Protein AF-A0A8B6GBR7-F1 (afdb_monomer)

Sequence (232 aa):
MHWRKLGTVEDDIFWVVSVPAIWNDSAKQFMRESAEKVGIKGDKFIMVYEPEAASIYARLLPVDKLVGNNGAVILKAFDPGRKFIVLDAGGGTVDISAQQVLENGELKIIHKECGGPWGGECINQQFVNMLKEIFGNEVMKQFKCNNGEDFLQLLRDFEVKKKNYKVEGKESVTIRMPLSLTELFIDIEGSDVATKIASSILNETVRLKRDKLYIARSIVDNFFLRNHTKYH

Mean predicted aligned error: 7.91 Å

InterPro domains:
  IPR013126 Heat shock protein 70 family [PF00012] (16-163)
  IPR043129 ATPase, nucleotide binding domain [SSF53067] (15-58)
  IPR043129 ATPase, nucleotide binding domain [SSF53067] (80-212)

pLDDT: mean 87.54, std 12.98, range [30.77, 98.25]

Secondary structure (DSSP, 8-state):
-GGGGGT--GGG--EEEEE-TT--HHHHHHHHHHHHHTT--GGGEEEEEHHHHHHHHHHTS-GGG-B-TTS-BGGGGGSTT-EEEEEEE-SS-EEEEEEEE-TTS-EEE-S--EEES-STHHHHHHHHHHHHHHH-HHHHHHHHHHSHHHHHHHHHHHHHHHHT--SS--SEEEEEPPHHHHHHHHHHHSS-HHHHHHTSTTTTTEEEETTEEEEEHHHHHHHHH-------

Structure (mmCIF, N/CA/C/O backbone):
data_AF-A0A8B6GBR7-F1
#
_entry.id   AF-A0A8B6GBR7-F1
#
loop_
_atom_site.group_PDB
_atom_site.id
_atom_site.type_symbol
_atom_site.label_atom_id
_atom_site.label_alt_id
_atom_site.label_comp_id
_atom_site.label_asym_id
_atom_site.label_entity_id
_atom_site.label_seq_id
_atom_site.pdbx_PDB_ins_code
_atom_site.Cartn_x
_atom_site.Cartn_y
_atom_site.Cartn_z
_atom_site.occupancy
_atom_site.B_iso_or_equiv
_atom_site.au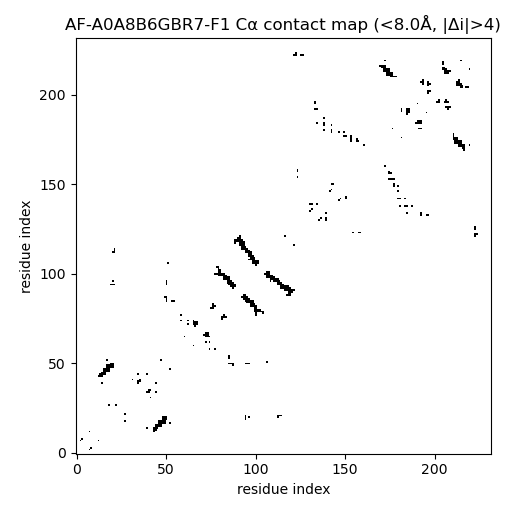th_seq_id
_atom_site.auth_comp_id
_atom_site.auth_asym_id
_atom_site.auth_atom_id
_atom_site.pdbx_PDB_model_num
ATOM 1 N N . MET A 1 1 ? -9.067 -14.469 -20.996 1.00 51.31 1 MET A N 1
ATOM 2 C CA . MET A 1 1 ? -8.155 -13.360 -21.355 1.00 51.31 1 MET A CA 1
ATOM 3 C C . MET A 1 1 ? -8.593 -12.758 -22.691 1.00 51.31 1 MET A C 1
ATOM 5 O O . MET A 1 1 ? -9.041 -13.508 -23.550 1.00 51.31 1 MET A O 1
ATOM 9 N N . HIS A 1 2 ? -8.543 -11.430 -22.848 1.00 51.38 2 HIS A N 1
ATOM 10 C CA . HIS A 1 2 ? -9.167 -10.688 -23.964 1.00 51.38 2 HIS A CA 1
ATOM 11 C C . HIS A 1 2 ? -8.541 -10.946 -25.356 1.00 51.38 2 HIS A C 1
ATOM 13 O O . HIS A 1 2 ? -9.209 -10.737 -26.363 1.00 51.38 2 HIS A O 1
ATOM 19 N N . TRP A 1 3 ? -7.306 -11.456 -25.421 1.00 59.09 3 TRP A N 1
ATOM 20 C CA . TRP A 1 3 ? -6.553 -11.680 -26.665 1.00 59.09 3 TRP A CA 1
ATOM 21 C C . TRP A 1 3 ? -7.086 -12.821 -27.549 1.00 59.09 3 TRP A C 1
ATOM 23 O O . TRP A 1 3 ? -6.915 -12.780 -28.762 1.00 59.09 3 TRP A O 1
ATOM 33 N N . ARG A 1 4 ? -7.842 -13.783 -26.997 1.00 56.41 4 ARG A N 1
ATOM 34 C CA . ARG A 1 4 ? -8.450 -14.884 -27.782 1.00 56.41 4 ARG A CA 1
ATOM 35 C C . ARG A 1 4 ? -9.454 -14.409 -28.843 1.00 56.41 4 ARG A C 1
ATOM 37 O O . ARG A 1 4 ? -9.796 -15.164 -29.743 1.00 56.41 4 ARG A O 1
ATOM 44 N N . LYS A 1 5 ? -9.937 -13.165 -28.743 1.00 60.38 5 LYS A N 1
ATOM 45 C CA . LYS A 1 5 ? -10.872 -12.559 -29.705 1.00 60.38 5 LYS A CA 1
ATOM 46 C C . LYS A 1 5 ? -10.188 -11.982 -30.954 1.00 60.38 5 LYS A C 1
ATOM 48 O O . LYS A 1 5 ? -10.892 -11.578 -31.869 1.00 60.38 5 LYS A O 1
ATOM 53 N N . LEU A 1 6 ? -8.853 -11.940 -30.991 1.00 72.88 6 LEU A N 1
ATOM 54 C CA . LEU A 1 6 ? -8.062 -11.372 -32.092 1.00 72.88 6 LEU A CA 1
ATOM 55 C C . LEU A 1 6 ? -7.419 -12.440 -32.998 1.00 72.88 6 LEU A C 1
ATOM 57 O O . LEU A 1 6 ? -6.639 -12.095 -33.877 1.00 72.88 6 LEU A O 1
ATOM 61 N N . GLY A 1 7 ? -7.709 -13.731 -32.787 1.00 76.75 7 GLY A N 1
ATOM 62 C CA . GLY A 1 7 ? -7.055 -14.830 -33.514 1.00 76.75 7 GLY A CA 1
ATOM 63 C C . GLY A 1 7 ? -5.618 -15.126 -33.059 1.00 76.75 7 GLY A C 1
ATOM 64 O O . GLY A 1 7 ? -4.996 -16.035 -33.593 1.00 76.75 7 GLY A O 1
ATOM 65 N N . THR A 1 8 ? -5.116 -14.394 -32.061 1.00 77.19 8 THR A N 1
ATOM 66 C CA . THR A 1 8 ? -3.812 -14.597 -31.419 1.00 77.19 8 THR A CA 1
ATOM 67 C C . THR A 1 8 ? -3.775 -15.937 -30.685 1.00 77.19 8 THR A C 1
ATOM 69 O O . THR A 1 8 ? -4.638 -16.200 -29.835 1.00 77.19 8 THR A O 1
ATOM 72 N N . VAL A 1 9 ? -2.776 -16.768 -30.982 1.00 80.31 9 VAL A N 1
ATOM 73 C CA . VAL A 1 9 ? -2.498 -17.999 -30.232 1.00 80.31 9 VAL A CA 1
ATOM 74 C C . VAL A 1 9 ? -1.479 -17.731 -29.127 1.00 80.31 9 VAL A C 1
ATOM 76 O O . VAL A 1 9 ? -0.796 -16.714 -29.115 1.00 80.31 9 VAL A O 1
ATOM 79 N N . GLU A 1 10 ? -1.389 -18.631 -28.152 1.00 76.12 10 GLU A N 1
ATOM 80 C CA . GLU A 1 10 ? -0.506 -18.458 -26.991 1.00 76.12 10 GLU A CA 1
ATOM 81 C C . GLU A 1 10 ? 0.973 -18.301 -27.383 1.00 76.12 10 GLU A C 1
ATOM 83 O O . GLU A 1 10 ? 1.690 -17.512 -26.774 1.00 76.12 10 GLU A O 1
ATOM 88 N N . ASP A 1 11 ? 1.393 -18.954 -28.470 1.00 83.12 11 ASP A N 1
ATOM 89 C CA . ASP A 1 11 ? 2.748 -18.848 -29.023 1.00 83.12 11 ASP A CA 1
ATOM 90 C C . ASP A 1 11 ? 3.067 -17.477 -29.648 1.00 83.12 11 ASP A C 1
ATOM 92 O O . ASP A 1 11 ? 4.243 -17.149 -29.844 1.00 83.12 11 ASP A O 1
ATOM 96 N N . ASP A 1 12 ? 2.057 -16.644 -29.907 1.00 85.62 12 ASP A N 1
ATOM 97 C CA . ASP A 1 12 ? 2.241 -15.272 -30.391 1.00 85.62 12 ASP A CA 1
ATOM 98 C C . ASP A 1 12 ? 2.524 -14.286 -29.245 1.00 85.62 12 ASP A C 1
ATOM 100 O O . ASP A 1 12 ? 2.881 -13.131 -29.486 1.00 85.62 12 ASP A O 1
ATOM 104 N N . ILE A 1 13 ? 2.357 -14.713 -27.989 1.00 89.31 13 ILE A N 1
ATOM 105 C CA . ILE A 1 13 ? 2.476 -13.842 -26.820 1.00 89.31 13 ILE A CA 1
ATOM 106 C C . ILE A 1 13 ? 3.915 -13.860 -26.308 1.00 89.31 13 ILE A C 1
ATOM 108 O O . ILE A 1 13 ? 4.497 -14.914 -26.060 1.00 89.31 13 ILE A O 1
ATOM 112 N N . PHE A 1 14 ? 4.474 -12.670 -26.103 1.00 92.31 14 PHE A N 1
ATOM 113 C CA . PHE A 1 14 ? 5.746 -12.475 -25.420 1.00 92.31 14 PHE A CA 1
ATOM 114 C C . PHE A 1 14 ? 5.512 -11.688 -24.129 1.00 92.31 14 PHE A C 1
ATOM 116 O O . PHE A 1 14 ? 4.931 -10.601 -24.148 1.00 92.31 14 PHE A O 1
ATOM 123 N N . TRP A 1 15 ? 5.944 -12.249 -23.006 1.00 93.19 15 TRP A N 1
ATOM 124 C CA . TRP A 1 15 ? 5.722 -11.702 -21.676 1.00 93.19 15 TRP A CA 1
ATOM 125 C C . TRP A 1 15 ? 6.919 -10.868 -21.237 1.00 93.19 15 TRP A C 1
ATOM 127 O O . TRP A 1 15 ? 8.037 -11.364 -21.112 1.00 93.19 15 TRP A O 1
ATOM 137 N N . VAL A 1 16 ? 6.657 -9.595 -20.959 1.00 94.19 16 VAL A N 1
ATOM 138 C CA . VAL A 1 16 ? 7.606 -8.686 -20.315 1.00 94.19 16 VAL A CA 1
ATOM 139 C C . VAL A 1 16 ? 7.055 -8.381 -18.930 1.00 94.19 16 VAL A C 1
ATOM 141 O O . VAL A 1 16 ? 6.013 -7.739 -18.810 1.00 94.19 16 VAL A O 1
ATOM 144 N N . VAL A 1 17 ? 7.718 -8.882 -17.890 1.00 93.62 17 VAL A N 1
ATOM 145 C CA . VAL A 1 17 ? 7.270 -8.717 -16.501 1.00 93.62 17 VAL A CA 1
ATOM 146 C C . VAL A 1 17 ? 8.201 -7.756 -15.777 1.00 93.62 17 VAL A C 1
ATOM 148 O O . VAL A 1 17 ? 9.410 -7.975 -15.722 1.00 93.62 17 VAL A O 1
ATOM 151 N N . SER A 1 18 ? 7.639 -6.679 -15.229 1.00 92.81 18 SER A N 1
ATOM 152 C CA . SER A 1 18 ? 8.391 -5.739 -14.405 1.00 92.81 18 SER A CA 1
ATOM 153 C C . SER A 1 18 ? 8.693 -6.344 -13.035 1.00 92.81 18 SER A C 1
ATOM 155 O O . SER A 1 18 ? 7.821 -6.968 -12.429 1.00 92.81 18 SER A O 1
ATOM 157 N N . VAL A 1 19 ? 9.919 -6.158 -12.550 1.00 90.94 19 VAL A N 1
ATOM 158 C CA . VAL A 1 19 ? 10.341 -6.568 -11.204 1.00 90.94 19 VAL A CA 1
ATOM 159 C C . VAL A 1 19 ? 11.095 -5.436 -10.498 1.00 90.94 19 VAL A C 1
ATOM 161 O O . VAL A 1 19 ? 11.790 -4.667 -11.175 1.00 90.94 19 VAL A O 1
ATOM 164 N N . PRO A 1 20 ? 11.035 -5.349 -9.157 1.00 87.50 20 PRO A N 1
ATOM 165 C CA . PRO A 1 20 ? 11.811 -4.371 -8.403 1.00 87.50 20 PRO A CA 1
ATOM 166 C C . PRO A 1 20 ? 13.309 -4.530 -8.652 1.00 87.50 20 PRO A C 1
ATOM 168 O O . PRO A 1 20 ? 13.848 -5.642 -8.646 1.00 87.50 20 PRO A O 1
ATOM 171 N N . ALA A 1 21 ? 14.011 -3.414 -8.839 1.00 85.06 21 ALA A N 1
ATOM 172 C CA . ALA A 1 21 ? 15.450 -3.451 -9.102 1.00 85.06 21 ALA A CA 1
ATOM 173 C C . ALA A 1 21 ? 16.256 -3.935 -7.884 1.00 85.06 21 ALA A C 1
ATOM 175 O O . ALA A 1 21 ? 17.322 -4.528 -8.044 1.00 85.06 21 ALA A O 1
ATOM 176 N N . ILE A 1 22 ? 15.717 -3.769 -6.669 1.00 84.00 22 ILE A N 1
ATOM 177 C CA . ILE A 1 22 ? 16.347 -4.226 -5.421 1.00 84.00 22 ILE A CA 1
ATOM 178 C C . ILE A 1 22 ? 16.300 -5.749 -5.216 1.00 84.00 22 ILE A C 1
ATOM 180 O O . ILE A 1 22 ? 16.885 -6.257 -4.256 1.00 84.00 22 ILE A O 1
ATOM 184 N N . TRP A 1 23 ? 15.592 -6.501 -6.066 1.00 87.25 23 TRP A N 1
ATOM 185 C CA . TRP A 1 23 ? 15.508 -7.955 -5.930 1.00 87.25 23 TRP A CA 1
ATOM 186 C C . TRP A 1 23 ? 16.863 -8.634 -6.134 1.00 87.25 23 TRP A C 1
ATOM 188 O O . TRP A 1 23 ? 17.625 -8.317 -7.050 1.00 87.25 23 TRP A O 1
ATOM 198 N N . ASN A 1 24 ? 17.138 -9.634 -5.296 1.00 89.25 24 ASN A N 1
ATOM 199 C CA . ASN A 1 24 ? 18.290 -10.514 -5.459 1.00 89.25 24 ASN A CA 1
ATOM 200 C C . ASN A 1 24 ? 18.024 -11.594 -6.525 1.00 89.25 24 ASN A C 1
ATOM 202 O O . ASN A 1 24 ? 16.899 -11.773 -6.998 1.00 89.25 24 ASN A O 1
ATOM 206 N N . ASP A 1 25 ? 19.064 -12.341 -6.891 1.00 91.94 25 ASP A N 1
ATOM 207 C CA . ASP A 1 25 ? 18.960 -13.370 -7.932 1.00 91.94 25 ASP A CA 1
ATOM 208 C C . ASP A 1 25 ? 18.005 -14.507 -7.556 1.00 91.94 25 ASP A C 1
ATOM 210 O O . ASP A 1 25 ? 17.341 -15.054 -8.431 1.00 91.94 25 ASP A O 1
ATOM 214 N N . SER A 1 26 ? 17.863 -14.808 -6.261 1.00 94.50 26 SER A N 1
ATOM 215 C CA . SER A 1 26 ? 16.911 -15.809 -5.765 1.00 94.50 26 SER A CA 1
ATOM 216 C C . SER A 1 26 ? 15.457 -15.394 -6.019 1.00 94.50 26 SER A C 1
ATOM 218 O O . SER A 1 26 ? 14.679 -16.173 -6.564 1.00 94.50 26 SER A O 1
ATOM 220 N N . ALA A 1 27 ? 15.091 -14.142 -5.726 1.00 91.94 27 ALA A N 1
ATOM 221 C CA . ALA A 1 27 ? 13.755 -13.614 -6.007 1.00 91.94 27 ALA A CA 1
ATOM 222 C C . ALA A 1 27 ? 13.462 -13.566 -7.518 1.00 91.94 27 ALA A C 1
ATOM 224 O O . ALA A 1 27 ? 12.372 -13.937 -7.957 1.00 91.94 27 ALA A O 1
ATOM 225 N N . LYS A 1 28 ? 14.454 -13.182 -8.334 1.00 92.50 28 LYS A N 1
ATOM 226 C CA . LYS A 1 28 ? 14.346 -13.205 -9.805 1.00 92.50 28 LYS A CA 1
ATOM 227 C C . LYS A 1 28 ? 14.169 -14.629 -10.333 1.00 92.50 28 LYS A C 1
ATOM 229 O O . LYS A 1 28 ? 13.359 -14.859 -11.228 1.00 92.50 28 LYS A O 1
ATOM 234 N N . GLN A 1 29 ? 14.900 -15.590 -9.775 1.00 93.69 29 GLN A N 1
ATOM 235 C CA . GLN A 1 29 ? 14.784 -16.997 -10.144 1.00 93.69 29 GLN A CA 1
ATOM 236 C C . GLN A 1 29 ? 13.418 -17.571 -9.758 1.00 93.69 29 GLN A C 1
ATOM 238 O O . GLN A 1 29 ? 12.775 -18.221 -10.578 1.00 93.69 29 GLN A O 1
ATOM 243 N N . PHE A 1 30 ? 12.923 -17.239 -8.567 1.00 95.31 30 PHE A N 1
ATOM 244 C CA . PHE A 1 30 ? 11.580 -17.610 -8.132 1.00 95.31 30 PHE A CA 1
ATOM 245 C C . PHE A 1 30 ? 10.495 -17.099 -9.093 1.00 95.31 30 PHE A C 1
ATOM 247 O O . PHE A 1 30 ? 9.540 -17.820 -9.391 1.00 95.31 30 PHE A O 1
ATOM 254 N N . MET A 1 31 ? 10.640 -15.877 -9.619 1.00 94.62 31 MET A N 1
ATOM 255 C CA . MET A 1 31 ? 9.715 -15.336 -10.620 1.00 94.62 31 MET A CA 1
ATOM 256 C C . MET A 1 31 ? 9.758 -16.123 -11.937 1.00 94.62 31 MET A C 1
ATOM 258 O O . MET A 1 31 ? 8.701 -16.421 -12.489 1.00 94.62 31 MET A O 1
ATOM 262 N N . ARG A 1 32 ? 10.949 -16.521 -12.412 1.00 93.06 32 ARG A N 1
ATOM 263 C CA . ARG A 1 32 ? 11.086 -17.373 -13.612 1.00 93.06 32 ARG A CA 1
ATOM 264 C C . ARG A 1 32 ? 10.375 -18.712 -13.437 1.00 93.06 32 ARG A C 1
ATOM 266 O O . ARG A 1 32 ? 9.545 -19.075 -14.261 1.00 93.06 32 ARG A O 1
ATOM 273 N N . GLU A 1 33 ? 10.629 -19.399 -12.328 1.00 94.25 33 GLU A N 1
ATOM 274 C CA . GLU A 1 33 ? 9.985 -20.685 -12.027 1.00 94.25 33 GLU A CA 1
ATOM 275 C C . GLU A 1 33 ? 8.466 -20.545 -11.869 1.00 94.25 33 GLU A C 1
ATOM 277 O O . GLU A 1 33 ? 7.701 -21.437 -12.236 1.00 94.25 33 GLU A O 1
ATOM 282 N N . SER A 1 34 ? 8.006 -19.417 -11.324 1.00 94.38 34 SER A N 1
ATOM 283 C CA . SER A 1 34 ? 6.577 -19.117 -11.215 1.00 94.38 34 SER A CA 1
ATOM 284 C C . SER A 1 34 ? 5.938 -18.907 -12.587 1.00 94.38 34 SER A C 1
ATOM 286 O O . SER A 1 34 ? 4.835 -19.402 -12.811 1.00 94.38 34 SER A O 1
ATOM 288 N N . ALA A 1 35 ? 6.630 -18.230 -13.511 1.00 92.88 35 ALA A N 1
ATOM 289 C CA . ALA A 1 35 ? 6.185 -18.050 -14.891 1.00 92.88 35 ALA A CA 1
ATOM 290 C C . ALA A 1 35 ? 6.064 -19.400 -15.623 1.00 92.88 35 ALA A C 1
ATOM 292 O O . ALA A 1 35 ? 5.031 -19.684 -16.231 1.00 92.88 35 ALA A O 1
ATOM 293 N N . GLU A 1 36 ? 7.060 -20.275 -15.482 1.00 92.38 36 GLU A N 1
ATOM 294 C CA . GLU A 1 36 ? 7.034 -21.624 -16.062 1.00 92.38 36 GLU A CA 1
ATOM 295 C C . GLU A 1 36 ? 5.869 -22.464 -15.519 1.00 92.38 36 GLU A C 1
ATOM 297 O O . GLU A 1 36 ? 5.151 -23.109 -16.285 1.00 92.38 36 GLU A O 1
ATOM 302 N N . LYS A 1 37 ? 5.614 -22.411 -14.204 1.00 94.12 37 LYS A N 1
ATOM 303 C CA . LYS A 1 37 ? 4.505 -23.141 -13.559 1.00 94.12 37 LYS A CA 1
ATOM 304 C C . LYS A 1 37 ? 3.125 -22.737 -14.071 1.00 94.12 37 LYS A C 1
ATOM 306 O O . LYS A 1 37 ? 2.205 -23.549 -14.008 1.00 94.12 37 LYS A O 1
ATOM 311 N N . VAL A 1 38 ? 2.968 -21.507 -14.559 1.00 91.38 38 VAL A N 1
ATOM 312 C CA . VAL A 1 38 ? 1.710 -21.031 -15.158 1.00 91.38 38 VAL A CA 1
ATOM 313 C C . VAL A 1 38 ? 1.684 -21.167 -16.685 1.00 91.38 38 VAL A C 1
ATOM 315 O O . VAL A 1 38 ? 0.752 -20.677 -17.316 1.00 91.38 38 VAL A O 1
ATOM 318 N N . GLY A 1 39 ? 2.667 -21.861 -17.273 1.00 89.75 39 GLY A N 1
ATOM 319 C CA . GLY A 1 39 ? 2.713 -22.199 -18.698 1.00 89.75 39 GLY A CA 1
ATOM 320 C C . GLY A 1 39 ? 3.443 -21.188 -19.584 1.00 89.75 39 GLY A C 1
ATOM 321 O O . GLY A 1 39 ? 3.434 -21.339 -20.804 1.00 89.75 39 GLY A O 1
ATOM 322 N N . ILE A 1 40 ? 4.097 -20.172 -19.011 1.00 90.12 40 ILE A N 1
ATOM 323 C CA . ILE A 1 40 ? 4.881 -19.212 -19.792 1.00 90.12 40 ILE A CA 1
ATOM 324 C C . ILE A 1 40 ? 6.220 -19.856 -20.164 1.00 90.12 40 ILE A C 1
ATOM 326 O O . ILE A 1 40 ? 7.030 -20.182 -19.298 1.00 90.12 40 ILE A O 1
ATOM 330 N N . LYS A 1 41 ? 6.463 -20.024 -21.467 1.00 86.50 41 LYS A N 1
ATOM 331 C CA . LYS A 1 41 ? 7.723 -20.570 -21.985 1.00 86.50 41 LYS A CA 1
ATOM 332 C C . LYS A 1 41 ? 8.873 -19.581 -21.757 1.00 86.50 41 LYS A C 1
ATOM 334 O O . LYS A 1 41 ? 8.711 -18.380 -21.970 1.00 86.50 41 LYS A O 1
ATOM 339 N N . GLY A 1 42 ? 10.043 -20.085 -21.362 1.00 84.38 42 GLY A N 1
ATOM 340 C CA . GLY A 1 42 ? 11.207 -19.251 -21.035 1.00 84.38 42 GLY A CA 1
ATOM 341 C C . GLY A 1 42 ? 11.734 -18.401 -22.201 1.00 84.38 42 GLY A C 1
ATOM 342 O O . GLY A 1 42 ? 12.207 -17.293 -21.982 1.00 84.38 42 GLY A O 1
ATOM 343 N N . ASP A 1 43 ? 11.594 -18.864 -23.445 1.00 88.56 43 ASP A N 1
ATOM 344 C CA . ASP A 1 43 ? 11.934 -18.114 -24.666 1.00 88.56 43 ASP A CA 1
ATOM 345 C C . ASP A 1 43 ? 10.904 -17.024 -25.025 1.00 88.56 43 ASP A C 1
ATOM 347 O O . ASP A 1 43 ? 11.149 -16.191 -25.898 1.00 88.56 43 ASP A O 1
ATOM 351 N N . LYS A 1 44 ? 9.760 -17.010 -24.334 1.00 89.94 44 LYS A N 1
ATOM 352 C CA . LYS A 1 44 ? 8.685 -16.017 -24.440 1.00 89.94 44 LYS A CA 1
ATOM 353 C C . LYS A 1 44 ? 8.574 -15.148 -23.188 1.00 89.94 44 LYS A C 1
ATOM 355 O O . LYS A 1 44 ? 7.525 -14.547 -22.960 1.00 89.94 44 LYS A O 1
ATOM 360 N N . PHE A 1 45 ? 9.622 -15.093 -22.369 1.00 92.75 45 PHE A N 1
ATOM 361 C CA . PHE A 1 45 ? 9.613 -14.398 -21.089 1.00 92.75 45 PHE A CA 1
ATOM 362 C C . PHE A 1 45 ? 10.899 -13.614 -20.861 1.00 92.75 45 PHE A C 1
ATOM 364 O O . PHE A 1 45 ? 11.996 -14.168 -20.891 1.00 92.75 45 PHE A O 1
ATOM 371 N N . ILE A 1 46 ? 10.756 -12.332 -20.535 1.00 94.56 46 ILE A N 1
ATOM 372 C CA . ILE A 1 46 ? 11.842 -11.532 -19.972 1.00 94.56 46 ILE A CA 1
ATOM 373 C C . ILE A 1 46 ? 11.353 -10.757 -18.758 1.00 94.56 46 ILE A C 1
ATOM 375 O O . ILE A 1 46 ? 10.189 -10.359 -18.660 1.00 94.56 46 ILE A O 1
ATOM 379 N N . MET A 1 47 ? 12.288 -10.500 -17.850 1.00 94.19 47 MET A N 1
ATOM 380 C CA . MET A 1 47 ? 12.094 -9.532 -16.782 1.00 94.19 47 MET A CA 1
ATOM 381 C C . MET A 1 47 ? 12.694 -8.195 -17.199 1.00 94.19 47 MET A C 1
ATOM 383 O O . MET A 1 47 ? 13.780 -8.160 -17.776 1.00 94.19 47 MET A O 1
ATOM 387 N N . VAL A 1 48 ? 11.999 -7.114 -16.867 1.00 93.31 48 VAL A N 1
ATOM 388 C CA . VAL A 1 48 ? 12.502 -5.741 -16.965 1.00 93.31 48 VAL A CA 1
ATOM 389 C C . VAL A 1 48 ? 12.505 -5.130 -15.571 1.00 93.31 48 VAL A C 1
ATOM 391 O O . VAL A 1 48 ? 11.611 -5.411 -14.772 1.00 93.31 48 VAL A O 1
ATOM 394 N N . TYR A 1 49 ? 13.492 -4.303 -15.245 1.00 90.81 49 TYR A N 1
ATOM 395 C CA . TYR A 1 49 ? 13.444 -3.584 -13.977 1.00 90.81 49 TYR A CA 1
ATOM 396 C C . TYR A 1 49 ? 12.365 -2.502 -14.024 1.00 90.81 49 TYR A C 1
ATOM 398 O O . TYR A 1 49 ? 12.281 -1.742 -14.987 1.00 90.81 49 TYR A O 1
ATOM 406 N N . GLU A 1 50 ? 11.562 -2.397 -12.967 1.00 91.62 50 GLU A N 1
ATOM 407 C CA . GLU A 1 50 ? 10.568 -1.329 -12.787 1.00 91.62 50 GLU A CA 1
ATOM 408 C C . GLU A 1 50 ? 11.120 0.074 -13.107 1.00 91.62 50 GLU A C 1
ATOM 410 O O . GLU A 1 50 ? 10.528 0.758 -13.948 1.00 91.62 50 GLU A O 1
ATOM 415 N N . PRO A 1 51 ? 12.285 0.505 -12.571 1.00 91.00 51 PRO A N 1
ATOM 416 C CA . PRO A 1 51 ? 12.811 1.830 -12.887 1.00 91.00 51 PRO A CA 1
ATOM 417 C C . PRO A 1 51 ? 13.278 1.990 -14.341 1.00 91.00 51 PRO A C 1
ATOM 419 O O . PRO A 1 51 ? 13.310 3.108 -14.859 1.00 91.00 51 PRO A O 1
ATOM 422 N N . GLU A 1 52 ? 13.649 0.910 -15.027 1.00 89.12 52 GLU A N 1
ATOM 423 C CA . GLU A 1 52 ? 13.994 0.948 -16.452 1.00 89.12 52 GLU A CA 1
ATOM 424 C C . GLU A 1 52 ? 12.728 1.091 -17.304 1.00 89.12 52 GLU A C 1
ATOM 426 O O . GLU A 1 52 ? 12.639 1.996 -18.137 1.00 89.12 52 GLU A O 1
ATOM 431 N N . ALA A 1 53 ? 11.709 0.272 -17.028 1.00 91.81 53 ALA A N 1
ATOM 432 C CA . ALA A 1 53 ? 10.410 0.349 -17.688 1.00 91.81 53 ALA A CA 1
ATOM 433 C C . ALA A 1 53 ? 9.764 1.734 -17.508 1.00 91.81 53 ALA A C 1
ATOM 435 O O . ALA A 1 53 ? 9.291 2.328 -18.481 1.00 91.81 53 ALA A O 1
ATOM 436 N N . ALA A 1 54 ? 9.811 2.288 -16.292 1.00 90.62 54 ALA A N 1
ATOM 437 C CA . ALA A 1 54 ? 9.322 3.632 -15.993 1.00 90.62 54 ALA A CA 1
ATOM 438 C C . ALA A 1 54 ? 10.062 4.713 -16.799 1.00 90.62 54 ALA A C 1
ATOM 440 O O . ALA A 1 54 ? 9.433 5.623 -17.339 1.00 90.62 54 ALA A O 1
ATOM 441 N N . SER A 1 55 ? 11.385 4.596 -16.931 1.00 89.44 55 SER A N 1
ATOM 442 C CA . SER A 1 55 ? 12.208 5.557 -17.677 1.00 89.44 55 SER A CA 1
ATOM 443 C C . SER A 1 55 ? 11.951 5.508 -19.177 1.00 89.44 55 SER A C 1
ATOM 445 O O . SER A 1 55 ? 11.830 6.552 -19.818 1.00 89.44 55 SER A O 1
ATOM 447 N N . ILE A 1 56 ? 11.817 4.305 -19.741 1.00 88.25 56 ILE A N 1
ATOM 448 C CA . ILE A 1 56 ? 11.439 4.116 -21.145 1.00 88.25 56 ILE A CA 1
ATOM 449 C C . ILE A 1 56 ? 10.052 4.711 -21.393 1.00 88.25 56 ILE A C 1
ATOM 451 O O . ILE A 1 56 ? 9.877 5.478 -22.337 1.00 88.25 56 ILE A O 1
ATOM 455 N N . TYR A 1 57 ? 9.080 4.430 -20.524 1.00 87.88 57 TYR A N 1
ATOM 456 C CA . TYR A 1 57 ? 7.742 5.002 -20.646 1.00 87.88 57 TYR A CA 1
ATOM 457 C C . TYR A 1 57 ? 7.759 6.535 -20.567 1.00 87.88 57 TYR A C 1
ATOM 459 O O . TYR A 1 57 ? 7.158 7.198 -21.410 1.00 87.88 57 TYR A O 1
ATOM 467 N N . ALA A 1 58 ? 8.491 7.110 -19.608 1.00 85.44 58 ALA A N 1
ATOM 468 C CA . ALA A 1 58 ? 8.602 8.557 -19.441 1.00 85.44 58 ALA A CA 1
ATOM 469 C C . ALA A 1 58 ? 9.207 9.254 -20.671 1.00 85.44 58 ALA A C 1
ATOM 471 O O . ALA A 1 58 ? 8.758 10.341 -21.030 1.00 85.44 58 ALA A O 1
ATOM 472 N N . ARG A 1 59 ? 10.165 8.617 -21.358 1.00 80.62 59 ARG A N 1
ATOM 473 C CA . ARG A 1 59 ? 10.730 9.109 -22.630 1.00 80.62 59 ARG A CA 1
ATOM 474 C C . ARG A 1 59 ? 9.716 9.152 -23.772 1.00 80.62 59 ARG A C 1
ATOM 476 O O . ARG A 1 59 ? 9.863 9.968 -24.675 1.00 80.62 59 ARG A O 1
ATOM 483 N N . LEU A 1 60 ? 8.712 8.276 -23.747 1.00 81.50 60 LEU A N 1
ATOM 484 C CA . LEU A 1 60 ? 7.674 8.182 -24.778 1.00 81.50 60 LEU A CA 1
ATOM 485 C C . LEU A 1 60 ? 6.478 9.111 -24.515 1.00 81.50 60 LEU A C 1
ATOM 487 O O . LEU A 1 60 ? 5.571 9.193 -25.346 1.00 81.50 60 LEU A O 1
ATOM 491 N N . LEU A 1 61 ? 6.435 9.800 -23.369 1.00 77.50 61 LEU A N 1
ATOM 492 C CA . LEU A 1 61 ? 5.336 10.706 -23.050 1.00 77.50 61 LEU A CA 1
ATOM 493 C C . LEU A 1 61 ? 5.364 11.961 -23.946 1.00 77.50 61 LEU A C 1
ATOM 495 O O . LEU A 1 61 ? 6.431 12.527 -24.185 1.00 77.50 61 LEU A O 1
ATOM 499 N N . PRO A 1 62 ? 4.192 12.450 -24.403 1.00 68.31 62 PRO A N 1
ATOM 500 C CA . PRO A 1 62 ? 4.095 13.720 -25.115 1.00 68.31 62 PRO A CA 1
ATOM 501 C C . PRO A 1 62 ? 4.693 14.885 -24.319 1.00 68.31 62 PRO A C 1
ATOM 503 O O . PRO A 1 62 ? 4.546 14.945 -23.097 1.00 68.31 62 PRO A O 1
ATOM 506 N N . VAL A 1 63 ? 5.287 15.847 -25.033 1.00 62.50 63 VAL A N 1
ATOM 507 C CA . VAL A 1 63 ? 5.978 17.028 -24.478 1.00 62.50 63 VAL A CA 1
ATOM 508 C C . VAL A 1 63 ? 5.133 17.778 -23.444 1.00 62.50 63 VAL A C 1
ATOM 510 O O . VAL A 1 63 ? 5.638 18.159 -22.390 1.00 62.50 63 VAL A O 1
ATOM 513 N N . ASP A 1 64 ? 3.833 17.919 -23.699 1.00 64.56 64 ASP A N 1
ATOM 514 C CA . ASP A 1 64 ? 2.907 18.669 -22.842 1.00 64.56 64 ASP A CA 1
ATOM 515 C C . ASP A 1 64 ? 2.659 17.991 -21.483 1.00 64.56 64 ASP A C 1
ATOM 517 O O . ASP A 1 64 ? 2.280 18.646 -20.515 1.00 64.56 64 ASP A O 1
ATOM 521 N N . LYS A 1 65 ? 2.898 16.674 -21.385 1.00 60.34 65 LYS A N 1
ATOM 522 C CA . LYS A 1 65 ? 2.831 15.912 -20.124 1.00 60.34 65 LYS A CA 1
ATOM 523 C C . LYS A 1 65 ? 4.142 15.950 -19.337 1.00 60.34 65 LYS A C 1
ATOM 525 O O . LYS A 1 65 ? 4.219 15.398 -18.243 1.00 60.34 65 LYS A O 1
ATOM 530 N N . LEU A 1 66 ? 5.166 16.581 -19.901 1.00 61.69 66 LEU A N 1
ATOM 531 C CA . LEU A 1 66 ? 6.531 16.626 -19.404 1.00 61.69 66 LEU A CA 1
ATOM 532 C C . LEU A 1 66 ? 6.942 18.069 -19.090 1.00 61.69 66 LEU A C 1
ATOM 534 O O . LEU A 1 66 ? 8.090 18.442 -19.287 1.00 61.69 66 LEU A O 1
ATOM 538 N N . VAL A 1 67 ? 6.025 18.904 -18.604 1.00 63.59 67 VAL A N 1
ATOM 539 C CA . VAL A 1 67 ? 6.335 20.259 -18.129 1.00 63.59 67 VAL A CA 1
ATOM 540 C C . VAL A 1 67 ? 6.329 20.236 -16.604 1.00 63.59 67 VAL A C 1
ATOM 542 O O . VAL A 1 67 ? 5.309 19.945 -15.985 1.00 63.59 67 VAL A O 1
ATOM 545 N N . GLY A 1 68 ? 7.479 20.498 -15.982 1.00 62.56 68 GLY A N 1
ATOM 546 C CA . GLY A 1 68 ? 7.567 20.622 -14.527 1.00 62.56 68 GLY A CA 1
ATOM 547 C C . GLY A 1 68 ? 6.829 21.867 -14.025 1.00 62.56 68 GLY A C 1
ATOM 548 O O . GLY A 1 68 ? 6.582 22.796 -14.791 1.00 62.56 68 GLY A O 1
ATOM 549 N N . ASN A 1 69 ? 6.551 21.940 -12.719 1.00 61.72 69 ASN A N 1
ATOM 550 C CA . ASN A 1 69 ? 5.832 23.067 -12.093 1.00 61.72 69 ASN A CA 1
ATOM 551 C C . ASN A 1 69 ? 6.437 24.456 -12.389 1.00 61.72 69 ASN A C 1
ATOM 553 O O . ASN A 1 69 ? 5.744 25.463 -12.288 1.00 61.72 69 ASN A O 1
ATOM 557 N N . ASN A 1 70 ? 7.710 24.511 -12.790 1.00 62.09 70 ASN A N 1
ATOM 558 C CA . ASN A 1 70 ? 8.434 25.741 -13.108 1.00 62.09 70 ASN A CA 1
ATOM 559 C C . ASN A 1 70 ? 8.441 26.061 -14.621 1.00 62.09 70 ASN A C 1
ATOM 561 O O . ASN A 1 70 ? 9.244 26.876 -15.067 1.00 62.09 70 ASN A O 1
ATOM 565 N N . GLY A 1 71 ? 7.632 25.372 -15.434 1.00 59.84 71 GLY A N 1
ATOM 566 C CA . GLY A 1 71 ? 7.608 25.527 -16.896 1.00 59.84 71 GLY A CA 1
ATOM 567 C C . GLY A 1 71 ? 8.782 24.863 -17.629 1.00 59.84 71 GLY A C 1
ATOM 568 O O . GLY A 1 71 ? 8.891 24.966 -18.849 1.00 59.84 71 GLY A O 1
ATOM 569 N N . ALA A 1 72 ? 9.674 24.176 -16.908 1.00 59.78 72 ALA A N 1
ATOM 570 C CA . ALA A 1 72 ? 10.813 23.480 -17.495 1.00 59.78 72 ALA A CA 1
ATOM 571 C C . ALA A 1 72 ? 10.368 22.175 -18.169 1.00 59.78 72 ALA A C 1
ATOM 573 O O . ALA A 1 72 ? 9.722 21.333 -17.546 1.00 59.78 72 ALA A O 1
ATOM 574 N N . VAL A 1 73 ? 10.757 21.992 -19.430 1.00 61.66 73 VAL A N 1
ATOM 575 C CA . VAL A 1 73 ? 10.475 20.769 -20.186 1.00 61.66 73 VAL A CA 1
ATOM 576 C C . VAL A 1 73 ? 11.365 19.627 -19.671 1.00 61.66 73 VAL A C 1
ATOM 578 O O . VAL A 1 73 ? 12.580 19.630 -19.873 1.00 61.66 73 VAL A O 1
ATOM 581 N N . ILE A 1 74 ? 10.747 18.638 -19.026 1.00 64.12 74 ILE A N 1
ATOM 582 C CA . ILE A 1 74 ? 11.329 17.392 -18.502 1.00 64.12 74 ILE A CA 1
ATOM 583 C C . ILE A 1 74 ? 11.993 16.569 -19.618 1.00 64.12 74 ILE A C 1
ATOM 585 O O . ILE A 1 74 ? 12.891 15.793 -19.325 1.00 64.12 74 ILE A O 1
ATOM 589 N N . LEU A 1 75 ? 11.664 16.781 -20.901 1.00 61.38 75 LEU A N 1
ATOM 590 C CA . LEU A 1 75 ? 12.340 16.108 -22.026 1.00 61.38 75 LEU A CA 1
ATOM 591 C C . LEU A 1 75 ? 13.864 16.272 -22.015 1.00 61.38 75 LEU A C 1
ATOM 593 O O . LEU A 1 75 ? 14.570 15.323 -22.339 1.00 61.38 75 LEU A O 1
ATOM 597 N N . LYS A 1 76 ? 14.383 17.422 -21.557 1.00 67.75 76 LYS A N 1
ATOM 598 C CA . LYS A 1 76 ? 15.836 17.628 -21.421 1.00 67.75 76 LYS A CA 1
ATOM 599 C C . LYS A 1 76 ? 16.477 16.749 -20.348 1.00 67.75 76 LYS A C 1
ATOM 601 O O . LYS A 1 76 ? 17.698 16.702 -20.267 1.00 67.75 76 LYS A O 1
ATOM 606 N N . ALA A 1 77 ? 15.697 16.081 -19.497 1.00 69.50 77 ALA A N 1
ATOM 607 C CA . ALA A 1 77 ? 16.214 15.098 -18.548 1.00 69.50 77 ALA A CA 1
ATOM 608 C C . ALA A 1 77 ? 16.736 13.836 -19.253 1.00 69.50 77 ALA A C 1
ATOM 610 O O . ALA A 1 77 ? 17.510 13.094 -18.651 1.00 69.50 77 ALA A O 1
ATOM 611 N N . PHE A 1 78 ? 16.355 13.620 -20.519 1.00 82.06 78 PHE A N 1
ATOM 612 C CA . PHE A 1 78 ? 16.749 12.456 -21.306 1.00 82.06 78 PHE A CA 1
ATOM 613 C C . PHE A 1 78 ? 17.761 12.756 -22.422 1.00 82.06 78 PHE A C 1
ATOM 615 O O . PHE A 1 78 ? 18.051 11.859 -23.209 1.00 82.06 78 PHE A O 1
ATOM 622 N N . ASP A 1 79 ? 18.321 13.969 -22.485 1.00 87.12 79 ASP A N 1
ATOM 623 C CA . ASP A 1 79 ? 19.432 14.259 -23.402 1.00 87.12 79 ASP A CA 1
ATOM 624 C C . ASP A 1 79 ? 20.673 13.425 -23.019 1.00 87.12 79 ASP A C 1
ATOM 626 O O . ASP A 1 79 ? 20.892 13.168 -21.827 1.00 87.12 79 ASP A O 1
ATOM 630 N N . PRO A 1 80 ? 21.529 13.043 -23.983 1.00 91.25 80 PRO A N 1
ATOM 631 C CA . PRO A 1 80 ? 22.823 12.433 -23.695 1.00 91.25 80 PRO A CA 1
ATOM 632 C C . PRO A 1 80 ? 23.610 13.149 -22.588 1.00 91.25 80 PRO A C 1
ATOM 634 O O . PRO A 1 80 ? 23.641 14.377 -22.495 1.00 91.25 80 PRO A O 1
ATOM 637 N N . GLY A 1 81 ? 24.209 12.365 -21.691 1.00 90.31 81 GLY A N 1
ATOM 638 C CA . GLY A 1 81 ? 24.977 12.854 -20.545 1.00 90.31 81 GLY A CA 1
ATOM 639 C C . GLY A 1 81 ? 24.138 13.264 -19.328 1.00 90.31 81 GLY A C 1
ATOM 640 O O . GLY A 1 81 ? 24.695 13.451 -18.240 1.00 90.31 81 GLY A O 1
ATOM 641 N N . ARG A 1 82 ? 22.809 13.373 -19.456 1.00 90.38 82 ARG A N 1
ATOM 642 C CA . ARG A 1 82 ? 21.924 13.730 -18.340 1.00 90.38 82 ARG A CA 1
ATOM 643 C C . ARG A 1 82 ? 21.774 12.592 -17.351 1.00 90.38 82 ARG A C 1
ATOM 645 O O . ARG A 1 82 ? 21.818 11.418 -17.709 1.00 90.38 82 ARG A O 1
ATOM 652 N N . LYS A 1 83 ? 21.575 12.974 -16.091 1.00 91.44 83 LYS A N 1
ATOM 653 C CA . LYS A 1 83 ? 21.367 12.072 -14.963 1.00 91.44 83 LYS A CA 1
ATOM 654 C C . LYS A 1 83 ? 20.046 12.413 -14.302 1.00 91.44 83 LYS A C 1
ATOM 656 O O . LYS A 1 83 ? 19.749 13.591 -14.105 1.00 91.44 83 LYS A O 1
ATOM 661 N N . PHE A 1 84 ? 19.286 11.394 -13.946 1.00 90.06 84 PHE A N 1
ATOM 662 C CA . PHE A 1 84 ? 18.006 11.541 -13.275 1.00 90.06 84 PHE A CA 1
ATOM 663 C C . PHE A 1 84 ? 17.798 10.391 -12.290 1.00 90.06 84 PHE A C 1
ATOM 665 O O . PHE A 1 84 ? 18.536 9.403 -12.290 1.00 90.06 84 PHE A O 1
ATOM 672 N N . ILE A 1 85 ? 16.813 10.556 -11.414 1.00 91.50 85 ILE A N 1
ATOM 673 C CA . ILE A 1 85 ? 16.424 9.551 -10.430 1.00 91.50 85 ILE A CA 1
ATOM 674 C C . ILE A 1 85 ? 15.006 9.109 -10.754 1.00 91.50 85 ILE A C 1
ATOM 676 O O . ILE A 1 85 ? 14.129 9.945 -10.975 1.00 91.50 85 ILE A O 1
ATOM 680 N N . VAL A 1 86 ? 14.792 7.800 -10.750 1.00 91.44 86 VAL A N 1
ATOM 681 C CA . VAL A 1 86 ? 13.463 7.204 -10.685 1.00 91.44 86 VAL A CA 1
ATOM 682 C C . VAL A 1 86 ? 13.183 6.873 -9.229 1.00 91.44 86 VAL A C 1
ATOM 684 O O . VAL A 1 86 ? 13.961 6.153 -8.604 1.00 91.44 86 VAL A O 1
ATOM 687 N N . LEU A 1 87 ? 12.092 7.427 -8.707 1.00 91.94 87 LEU A N 1
ATOM 688 C CA . LEU A 1 87 ? 11.531 7.100 -7.403 1.00 91.94 87 LEU A CA 1
ATOM 689 C C . LEU A 1 87 ? 10.200 6.391 -7.649 1.00 91.94 87 LEU A C 1
ATOM 691 O O . LEU A 1 87 ? 9.211 7.043 -7.985 1.00 91.94 87 LEU A O 1
ATOM 695 N N . ASP A 1 88 ? 10.192 5.073 -7.499 1.00 91.00 88 ASP A N 1
ATOM 696 C CA . ASP A 1 88 ? 8.973 4.274 -7.526 1.00 91.00 88 ASP A CA 1
ATOM 697 C C . ASP A 1 88 ? 8.513 4.038 -6.086 1.00 91.00 88 ASP A C 1
ATOM 699 O O . ASP A 1 88 ? 9.204 3.396 -5.303 1.00 91.00 88 ASP A O 1
ATOM 703 N N . ALA A 1 89 ? 7.378 4.622 -5.708 1.00 90.88 89 ALA A N 1
ATOM 704 C CA . ALA A 1 89 ? 6.800 4.491 -4.375 1.00 90.88 89 ALA A CA 1
ATOM 705 C C . ALA A 1 89 ? 5.481 3.719 -4.463 1.00 90.88 89 ALA A C 1
ATOM 707 O O . ALA A 1 89 ? 4.390 4.297 -4.500 1.00 90.88 89 ALA A O 1
ATOM 708 N N . GLY A 1 90 ? 5.605 2.397 -4.530 1.00 89.50 90 GLY A N 1
ATOM 709 C CA . GLY A 1 90 ? 4.495 1.474 -4.685 1.00 89.50 90 GLY A CA 1
ATOM 710 C C . GLY A 1 90 ? 3.745 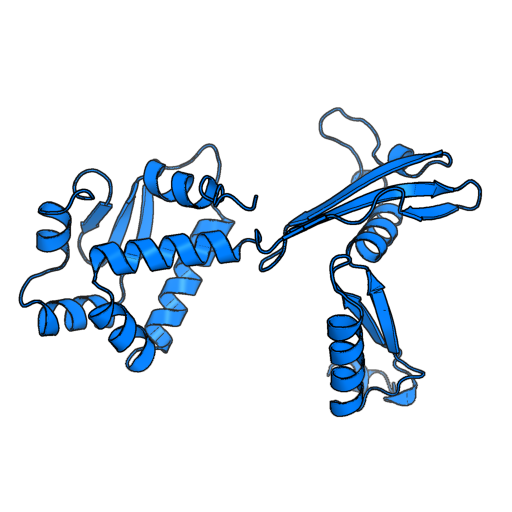1.165 -3.386 1.00 89.50 90 GLY A C 1
ATOM 711 O O . GLY A 1 90 ? 3.867 1.817 -2.346 1.00 89.50 90 GLY A O 1
ATOM 712 N N . GLY A 1 91 ? 2.918 0.118 -3.445 1.00 89.44 91 GLY A N 1
ATOM 713 C CA . GLY A 1 91 ? 2.181 -0.378 -2.281 1.00 89.44 91 GLY A CA 1
ATOM 714 C C . GLY A 1 91 ? 3.068 -1.133 -1.289 1.00 89.44 91 GLY A C 1
ATOM 715 O O . GLY A 1 91 ? 2.944 -0.931 -0.088 1.00 89.44 91 GLY A O 1
ATOM 716 N N . GLY A 1 92 ? 3.967 -1.989 -1.778 1.00 86.44 92 GLY A N 1
ATOM 717 C CA . GLY A 1 92 ? 4.840 -2.808 -0.929 1.00 86.44 92 GLY A CA 1
ATOM 718 C C . GLY A 1 92 ? 6.232 -2.215 -0.736 1.00 86.44 92 GLY A C 1
ATOM 719 O O . GLY A 1 92 ? 6.745 -2.195 0.382 1.00 86.44 92 GLY A O 1
ATOM 720 N N . THR A 1 93 ? 6.831 -1.711 -1.812 1.00 86.94 93 THR A N 1
ATOM 721 C CA . THR A 1 93 ? 8.214 -1.236 -1.834 1.00 86.94 93 THR A CA 1
ATOM 722 C C . THR A 1 93 ? 8.298 0.228 -2.234 1.00 86.94 93 THR A C 1
ATOM 724 O O . THR A 1 93 ? 7.378 0.790 -2.831 1.00 86.94 93 THR A O 1
ATOM 727 N N . VAL A 1 94 ? 9.409 0.844 -1.849 1.00 89.75 94 VAL A N 1
ATOM 728 C CA . VAL A 1 94 ? 9.918 2.055 -2.479 1.00 89.75 94 VAL A CA 1
ATOM 729 C C . VAL A 1 94 ? 11.256 1.687 -3.101 1.00 89.75 94 VAL A C 1
ATOM 731 O O . VAL A 1 94 ? 12.130 1.193 -2.388 1.00 89.75 94 VAL A O 1
ATOM 734 N N . ASP A 1 95 ? 11.407 1.945 -4.391 1.00 89.69 95 ASP A N 1
ATOM 735 C CA . ASP A 1 95 ? 12.577 1.632 -5.199 1.00 89.69 95 ASP A CA 1
ATOM 736 C C . ASP A 1 95 ? 13.151 2.926 -5.787 1.00 89.69 95 ASP A C 1
ATOM 738 O O . ASP A 1 95 ? 12.447 3.758 -6.362 1.00 89.69 95 ASP A O 1
ATOM 742 N N . ILE A 1 96 ? 14.456 3.118 -5.619 1.00 92.12 96 ILE A N 1
ATOM 743 C CA . ILE A 1 96 ? 15.188 4.306 -6.047 1.00 92.12 96 ILE A CA 1
ATOM 744 C C . ILE A 1 96 ? 16.319 3.861 -6.967 1.00 92.12 96 ILE A C 1
ATOM 746 O O . ILE A 1 96 ? 17.192 3.076 -6.587 1.00 92.12 96 ILE A O 1
ATOM 750 N N . SER A 1 97 ? 16.332 4.408 -8.179 1.00 92.38 97 SER A N 1
ATOM 751 C CA . SER A 1 97 ? 17.369 4.142 -9.175 1.00 92.38 97 SER A CA 1
ATOM 752 C C . SER A 1 97 ? 17.908 5.449 -9.737 1.00 92.38 97 SER A C 1
ATOM 754 O O . SER A 1 97 ? 17.146 6.304 -10.188 1.00 92.38 97 SER A O 1
ATOM 756 N N . ALA A 1 98 ? 19.231 5.605 -9.720 1.00 93.44 98 ALA A N 1
ATOM 757 C CA . ALA A 1 98 ? 19.912 6.706 -10.387 1.00 93.44 98 ALA A CA 1
ATOM 758 C C . ALA A 1 98 ? 20.390 6.239 -11.763 1.00 93.44 98 ALA A C 1
ATOM 760 O O . ALA A 1 98 ? 21.143 5.266 -11.869 1.00 93.44 98 ALA A O 1
ATOM 761 N N . GLN A 1 99 ? 19.983 6.953 -12.809 1.00 92.94 99 GLN A N 1
ATOM 762 C CA . GLN A 1 99 ? 20.248 6.583 -14.194 1.00 92.94 99 GLN A CA 1
ATOM 763 C C . GLN A 1 99 ? 20.892 7.735 -14.964 1.00 92.94 99 GLN A C 1
ATOM 765 O O . GLN A 1 99 ? 20.655 8.910 -14.678 1.00 92.94 99 GLN A O 1
ATOM 770 N N . GLN A 1 100 ? 21.717 7.388 -15.946 1.00 93.62 100 GLN A N 1
ATOM 771 C CA . GLN A 1 100 ? 22.329 8.303 -16.899 1.00 93.62 100 GLN A CA 1
ATOM 772 C C . GLN A 1 100 ? 21.949 7.906 -18.321 1.00 93.62 100 GLN A C 1
ATOM 774 O O . GLN A 1 100 ? 21.987 6.725 -18.664 1.00 93.62 100 GLN A O 1
ATOM 779 N N . VAL A 1 101 ? 21.655 8.897 -19.161 1.00 92.56 101 VAL A N 1
ATOM 780 C CA . VAL A 1 101 ? 21.519 8.685 -20.604 1.00 92.56 101 VAL A CA 1
ATOM 781 C C . VAL A 1 101 ? 22.896 8.692 -21.256 1.00 92.56 101 VAL A C 1
ATOM 783 O O . VAL A 1 101 ? 23.666 9.642 -21.095 1.00 92.56 101 VAL A O 1
ATOM 786 N N . LEU A 1 102 ? 23.220 7.620 -21.968 1.00 93.56 102 LEU A N 1
ATOM 787 C CA . LEU A 1 102 ? 24.446 7.499 -22.751 1.00 93.56 102 LEU A CA 1
ATOM 788 C C . LEU A 1 102 ? 24.309 8.201 -24.113 1.00 93.56 102 LEU A C 1
ATOM 790 O O . LEU A 1 102 ? 23.207 8.508 -24.557 1.00 93.56 102 LEU A O 1
ATOM 794 N N . GLU A 1 103 ? 25.433 8.430 -24.797 1.00 93.56 103 GLU A N 1
ATOM 795 C CA . GLU A 1 103 ? 25.468 9.071 -26.128 1.00 93.56 103 GLU A CA 1
ATOM 796 C C . GLU A 1 103 ? 24.659 8.313 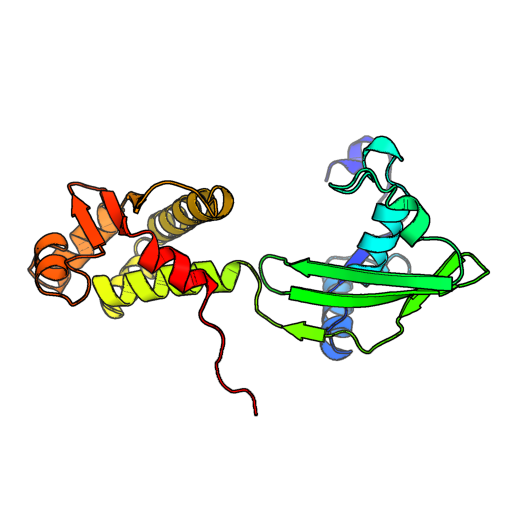-27.190 1.00 93.56 103 GLU A C 1
ATOM 798 O O . GLU A 1 103 ? 24.062 8.916 -28.075 1.00 93.56 103 GLU A O 1
ATOM 803 N N . ASN A 1 104 ? 24.580 6.985 -27.074 1.00 90.69 104 ASN A N 1
ATOM 804 C CA . ASN A 1 104 ? 23.763 6.130 -27.939 1.00 90.69 104 ASN A CA 1
ATOM 805 C C . ASN A 1 104 ? 22.273 6.086 -27.532 1.00 90.69 104 ASN A C 1
ATOM 807 O O . ASN A 1 104 ? 21.499 5.343 -28.129 1.00 90.69 104 ASN A O 1
ATOM 811 N N . GLY A 1 105 ? 21.871 6.844 -26.507 1.00 86.12 105 GLY A N 1
ATOM 812 C CA . GLY A 1 105 ? 20.511 6.878 -25.971 1.00 86.12 105 GLY A CA 1
ATOM 813 C C . GLY A 1 105 ? 20.186 5.785 -24.947 1.00 86.12 105 GLY A C 1
ATOM 814 O O . GLY A 1 105 ? 19.121 5.847 -24.326 1.00 86.12 105 GLY A O 1
ATOM 815 N N . GLU A 1 106 ? 21.073 4.816 -24.707 1.00 90.50 106 GLU A N 1
ATOM 816 C CA . GLU A 1 106 ? 20.860 3.767 -23.702 1.00 90.50 106 GLU A CA 1
ATOM 817 C C . GLU A 1 106 ? 20.831 4.335 -22.276 1.00 90.50 106 GLU A C 1
ATOM 819 O O . GLU A 1 106 ? 21.337 5.426 -21.990 1.00 90.50 106 GLU A O 1
ATOM 824 N N . LEU A 1 107 ? 20.209 3.584 -21.368 1.00 90.81 107 LEU A N 1
ATOM 825 C CA . LEU A 1 107 ? 20.143 3.911 -19.950 1.00 90.81 107 LEU A CA 1
ATOM 826 C C . LEU A 1 107 ? 21.220 3.141 -19.192 1.00 90.81 107 LEU A C 1
ATOM 828 O O . LEU A 1 107 ? 21.271 1.916 -19.231 1.00 90.81 107 LEU A O 1
ATOM 832 N N . LYS A 1 108 ? 22.062 3.869 -18.459 1.00 91.88 108 LYS A N 1
ATOM 833 C CA . LYS A 1 108 ? 23.054 3.293 -17.554 1.00 91.88 108 LYS A CA 1
ATOM 834 C C . LYS A 1 108 ? 22.674 3.572 -16.111 1.00 91.88 108 LYS A C 1
ATOM 836 O O . LYS A 1 108 ? 22.544 4.729 -15.719 1.00 91.88 108 LYS A O 1
ATOM 841 N N . ILE A 1 109 ? 22.597 2.525 -15.302 1.00 90.50 109 ILE A N 1
ATOM 842 C CA . ILE A 1 109 ? 22.471 2.645 -13.848 1.00 90.50 109 ILE A CA 1
ATOM 843 C C . ILE A 1 109 ? 23.816 3.133 -13.289 1.00 90.50 109 ILE A C 1
ATOM 845 O O . ILE A 1 109 ? 24.860 2.528 -13.542 1.00 90.50 109 ILE A O 1
ATOM 849 N N . ILE A 1 110 ? 23.815 4.272 -12.590 1.00 92.06 110 ILE A N 1
ATOM 850 C CA . ILE A 1 110 ? 25.048 4.938 -12.114 1.00 92.06 110 ILE A CA 1
ATOM 851 C C . ILE A 1 110 ? 25.328 4.731 -10.625 1.00 92.06 110 ILE A C 1
ATOM 853 O O . ILE A 1 110 ? 26.425 5.039 -10.162 1.00 92.06 110 ILE A O 1
ATOM 857 N N . HIS A 1 111 ? 24.360 4.208 -9.878 1.00 87.38 111 HIS A N 1
ATOM 858 C CA . HIS A 1 111 ? 24.523 3.820 -8.484 1.00 87.38 111 HIS A CA 1
ATOM 859 C C . HIS A 1 111 ? 23.729 2.548 -8.212 1.00 87.38 111 HIS A C 1
ATOM 861 O O . HIS A 1 111 ? 22.711 2.323 -8.863 1.00 87.38 111 HIS A O 1
ATOM 867 N N . LYS A 1 112 ? 24.181 1.748 -7.239 1.00 84.06 112 LYS A N 1
ATOM 868 C CA . LYS A 1 112 ? 23.428 0.578 -6.788 1.00 84.06 112 LYS A CA 1
ATOM 869 C C . LYS A 1 112 ? 22.032 1.020 -6.363 1.00 84.06 112 LYS A C 1
ATOM 871 O O . LYS A 1 112 ? 21.887 1.978 -5.606 1.00 84.06 112 LYS A O 1
ATOM 876 N N . GLU A 1 113 ? 21.026 0.327 -6.859 1.00 84.56 113 GLU A N 1
ATOM 877 C CA . GLU A 1 113 ? 19.636 0.601 -6.552 1.00 84.56 113 GLU A CA 1
ATOM 878 C C . GLU A 1 113 ? 19.403 0.430 -5.053 1.00 84.56 113 GLU A C 1
ATOM 880 O O . GLU A 1 113 ? 19.943 -0.475 -4.406 1.00 84.56 113 GLU A O 1
ATOM 885 N N . CYS A 1 114 ? 18.626 1.343 -4.488 1.00 87.31 114 CYS A N 1
ATOM 886 C CA . CYS A 1 114 ? 18.298 1.335 -3.075 1.00 87.31 114 CYS A CA 1
ATOM 887 C C . CYS A 1 114 ? 16.791 1.419 -2.894 1.00 87.31 114 CYS A C 1
ATOM 889 O O . CYS A 1 114 ? 16.056 1.825 -3.788 1.00 87.31 114 CYS A O 1
ATOM 891 N N . GLY A 1 115 ? 16.320 0.980 -1.738 1.00 87.62 115 GLY A N 1
ATOM 892 C CA . GLY A 1 115 ? 14.899 0.854 -1.500 1.00 87.62 115 GLY A CA 1
ATOM 893 C C . GLY A 1 115 ? 14.612 0.013 -0.275 1.00 87.62 115 GLY A C 1
ATOM 894 O O . GLY A 1 115 ? 15.525 -0.447 0.417 1.00 87.62 115 GLY A O 1
ATOM 895 N N . GLY A 1 116 ? 13.330 -0.187 -0.012 1.00 86.31 116 GLY A N 1
ATOM 896 C CA . GLY A 1 116 ? 12.884 -0.951 1.139 1.00 86.31 116 GLY A CA 1
ATOM 897 C C . GLY A 1 116 ? 11.372 -1.138 1.180 1.00 86.31 116 GLY A C 1
ATOM 898 O O . GLY A 1 116 ? 10.653 -0.606 0.331 1.00 86.31 116 GLY A O 1
ATOM 899 N N . PRO A 1 117 ? 10.867 -1.884 2.176 1.00 86.38 117 PRO A N 1
ATOM 900 C CA . PRO A 1 117 ? 9.443 -2.149 2.366 1.00 86.38 117 PRO A CA 1
ATOM 901 C C . PRO A 1 117 ? 8.724 -0.930 2.975 1.00 86.38 117 PRO A C 1
ATOM 903 O O . PRO A 1 117 ? 8.136 -0.997 4.054 1.00 86.38 117 PRO A O 1
ATOM 906 N N . TRP A 1 118 ? 8.834 0.221 2.314 1.00 87.06 118 TRP A N 1
ATOM 907 C CA . TRP A 1 118 ? 8.325 1.518 2.775 1.00 87.06 118 TRP A CA 1
ATOM 908 C C . TRP A 1 118 ? 7.103 1.985 1.978 1.00 87.06 118 TRP A C 1
ATOM 910 O O . TRP A 1 118 ? 6.718 3.149 2.060 1.00 87.06 118 TRP A O 1
ATOM 920 N N . GLY A 1 119 ? 6.511 1.091 1.182 1.00 89.69 119 GLY A N 1
ATOM 921 C CA . GLY A 1 119 ? 5.356 1.403 0.347 1.00 89.69 119 GLY A CA 1
ATOM 922 C C . GLY A 1 119 ? 4.087 1.669 1.161 1.00 89.69 119 GLY A C 1
ATOM 923 O O . GLY A 1 119 ? 4.063 1.556 2.388 1.00 89.69 119 GLY A O 1
ATOM 924 N N . GLY A 1 120 ? 2.990 1.996 0.478 1.00 92.50 120 GLY A N 1
ATOM 925 C CA . GLY A 1 120 ? 1.721 2.377 1.110 1.00 92.50 120 GLY A CA 1
ATOM 926 C C . GLY A 1 120 ? 1.116 1.368 2.103 1.00 92.50 120 GLY A C 1
ATOM 927 O O . GLY A 1 120 ? 0.228 1.746 2.871 1.00 92.50 120 GLY A O 1
ATOM 928 N N . GLU A 1 121 ? 1.568 0.115 2.115 1.00 92.94 121 GLU A N 1
ATOM 929 C CA . GLU A 1 121 ? 1.175 -0.907 3.087 1.00 92.94 121 GLU A CA 1
ATOM 930 C C . GLU A 1 121 ? 1.695 -0.610 4.499 1.00 92.94 121 GLU A C 1
ATOM 932 O O . GLU A 1 121 ? 1.019 -0.939 5.472 1.00 92.94 121 GLU A O 1
ATOM 937 N N . CYS A 1 122 ? 2.826 0.091 4.653 1.00 92.44 122 CYS A N 1
ATOM 938 C CA . CYS A 1 122 ? 3.294 0.488 5.985 1.00 92.44 122 CYS A CA 1
ATOM 939 C C . CYS A 1 122 ? 2.268 1.391 6.697 1.00 92.44 122 CYS A C 1
ATOM 941 O O . CYS A 1 122 ? 2.011 1.227 7.889 1.00 92.44 122 CYS A O 1
ATOM 943 N N . ILE A 1 123 ? 1.586 2.264 5.949 1.00 93.94 123 ILE A N 1
ATOM 944 C CA . ILE A 1 123 ? 0.523 3.137 6.463 1.00 93.94 123 ILE A CA 1
ATOM 945 C C . ILE A 1 123 ? -0.712 2.311 6.857 1.00 93.94 123 ILE A C 1
ATOM 947 O O . ILE A 1 123 ? -1.319 2.557 7.900 1.00 93.94 123 ILE A O 1
ATOM 951 N N . ASN A 1 124 ? -1.071 1.299 6.057 1.00 95.12 124 ASN A N 1
ATOM 952 C CA . ASN A 1 124 ? -2.171 0.381 6.379 1.00 95.12 124 ASN A CA 1
ATOM 953 C C . ASN A 1 124 ? -1.891 -0.389 7.674 1.00 95.12 124 ASN A C 1
ATOM 955 O O . ASN A 1 124 ? -2.777 -0.540 8.517 1.00 95.12 124 ASN A O 1
ATOM 959 N N . GLN A 1 125 ? -0.646 -0.822 7.874 1.00 95.00 125 GLN A N 1
ATOM 960 C CA . GLN A 1 125 ? -0.225 -1.487 9.103 1.00 95.00 125 GLN A CA 1
ATOM 961 C C . GLN A 1 125 ? -0.307 -0.563 10.320 1.00 95.00 125 GLN A C 1
ATOM 963 O O . GLN A 1 125 ? -0.769 -1.005 11.369 1.00 95.00 125 GLN A O 1
ATOM 968 N N . GLN A 1 126 ? 0.071 0.715 10.195 1.00 95.19 126 GLN A N 1
ATOM 969 C CA . GLN A 1 126 ? -0.086 1.684 11.288 1.00 95.19 126 GLN A CA 1
ATOM 970 C C . GLN A 1 126 ? -1.558 1.883 11.670 1.00 95.19 126 GLN A C 1
ATOM 972 O O . GLN A 1 126 ? -1.886 1.895 12.856 1.00 95.19 126 GLN A O 1
ATOM 977 N N . PHE A 1 127 ? -2.464 1.927 10.689 1.00 96.44 127 PHE A N 1
ATOM 978 C CA . PHE A 1 127 ? -3.901 1.953 10.962 1.00 96.44 127 PHE A CA 1
ATOM 979 C C . PHE A 1 127 ? -4.375 0.699 11.710 1.00 96.44 127 PHE A C 1
ATOM 981 O O . PHE A 1 127 ? -5.062 0.811 12.724 1.00 96.44 127 PHE A O 1
ATOM 988 N N . VAL A 1 128 ? -3.964 -0.497 11.275 1.00 96.81 128 VAL A N 1
ATOM 989 C CA . VAL A 1 128 ? -4.295 -1.753 11.975 1.00 96.81 128 VAL A CA 1
ATOM 990 C C . VAL A 1 128 ? -3.705 -1.790 13.388 1.00 96.81 128 VAL A C 1
ATOM 992 O O . VAL A 1 128 ? -4.352 -2.297 14.302 1.00 96.81 128 VAL A O 1
ATOM 995 N N . ASN A 1 129 ? -2.505 -1.251 13.596 1.00 95.62 129 ASN A N 1
ATOM 996 C CA . ASN A 1 129 ? -1.889 -1.166 14.919 1.00 95.62 129 ASN A CA 1
ATOM 997 C C . ASN A 1 129 ? -2.672 -0.228 15.843 1.00 95.62 129 ASN A C 1
ATOM 999 O O . ASN A 1 129 ? -2.959 -0.617 16.969 1.00 95.62 129 ASN A O 1
ATOM 1003 N N . MET A 1 130 ? -3.125 0.926 15.349 1.00 95.38 130 MET A N 1
ATOM 1004 C CA . MET A 1 130 ? -4.029 1.798 16.105 1.00 95.38 130 MET A CA 1
ATOM 1005 C C . MET A 1 130 ? -5.338 1.074 16.464 1.00 95.38 130 MET A C 1
ATOM 1007 O O . MET A 1 130 ? -5.807 1.167 17.594 1.00 95.38 130 MET A O 1
ATOM 1011 N N . LEU A 1 131 ? -5.924 0.301 15.539 1.00 96.56 131 LEU A N 1
ATOM 1012 C CA . LEU A 1 131 ? -7.102 -0.513 15.863 1.00 96.56 131 LEU A CA 1
ATOM 1013 C C . LEU A 1 131 ? -6.795 -1.540 16.964 1.00 96.56 131 LEU A C 1
ATOM 1015 O O . LEU A 1 131 ? -7.604 -1.715 17.865 1.00 96.56 131 LEU A O 1
ATOM 1019 N N . LYS A 1 132 ? -5.623 -2.181 16.959 1.00 96.25 132 LYS A N 1
ATOM 1020 C CA . LYS A 1 132 ? -5.213 -3.084 18.051 1.00 96.25 132 LYS A CA 1
ATOM 1021 C C . LYS A 1 132 ? -5.021 -2.362 19.385 1.00 96.25 132 LYS A C 1
ATOM 1023 O O . LYS A 1 132 ? -5.298 -2.962 20.416 1.00 96.25 132 LYS A O 1
ATOM 1028 N N . GLU A 1 133 ? -4.574 -1.108 19.384 1.00 93.88 133 GLU A N 1
ATOM 1029 C CA . GLU A 1 133 ? -4.482 -0.290 20.603 1.00 93.88 133 GLU A CA 1
ATOM 1030 C C . GLU A 1 133 ? -5.869 0.046 21.174 1.00 93.88 133 GLU A C 1
ATOM 1032 O O . GLU A 1 133 ? -6.039 0.075 22.391 1.00 93.88 133 GLU A O 1
ATOM 1037 N N . ILE A 1 134 ? -6.870 0.250 20.309 1.00 94.25 134 ILE A N 1
ATOM 1038 C CA . ILE A 1 134 ? -8.252 0.555 20.711 1.00 94.25 134 ILE A CA 1
ATOM 1039 C C . ILE A 1 134 ? -8.999 -0.711 21.154 1.00 94.25 134 ILE A C 1
ATOM 1041 O O . ILE A 1 134 ? -9.587 -0.743 22.232 1.00 94.25 134 ILE A O 1
ATOM 1045 N N . PHE A 1 135 ? -8.995 -1.741 20.306 1.00 95.31 135 PHE A N 1
ATOM 1046 C CA . PHE A 1 135 ? -9.842 -2.928 20.446 1.00 95.31 135 PHE A CA 1
ATOM 1047 C C . PHE A 1 135 ? -9.137 -4.100 21.139 1.00 95.31 135 PHE A C 1
ATOM 1049 O O . PHE A 1 135 ? -9.798 -5.028 21.585 1.00 95.31 135 PHE A O 1
ATOM 1056 N N . GLY A 1 136 ? -7.809 -4.081 21.243 1.00 95.44 136 GLY A N 1
ATOM 1057 C CA . GLY A 1 136 ? -7.024 -5.195 21.767 1.00 95.44 136 G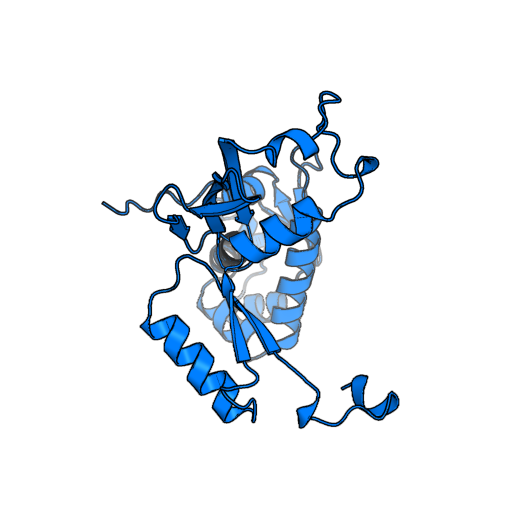LY A CA 1
ATOM 1058 C C . GLY A 1 136 ? -6.684 -6.250 20.708 1.00 95.44 136 GLY A C 1
ATOM 1059 O O . GLY A 1 136 ? -7.372 -6.436 19.702 1.00 95.44 136 GLY A O 1
ATOM 1060 N N . ASN A 1 137 ? -5.578 -6.966 20.932 1.00 96.56 137 ASN A N 1
ATOM 1061 C CA . ASN A 1 137 ? -5.076 -7.963 19.980 1.00 96.56 137 ASN A CA 1
ATOM 1062 C C . ASN A 1 137 ? -6.032 -9.149 19.795 1.00 96.56 137 ASN A C 1
ATOM 1064 O O . ASN A 1 137 ? -6.155 -9.647 18.678 1.00 96.56 137 ASN A O 1
ATOM 1068 N N . GLU A 1 138 ? -6.696 -9.594 20.865 1.00 96.62 138 GLU A N 1
ATOM 1069 C CA . GLU A 1 138 ? -7.580 -10.761 20.813 1.00 96.62 138 GLU A CA 1
ATOM 1070 C C . GLU A 1 138 ? -8.863 -10.463 20.029 1.00 96.62 138 GLU A C 1
ATOM 1072 O O . GLU A 1 138 ? -9.183 -11.195 19.094 1.00 96.62 138 GLU A O 1
ATOM 1077 N N . VAL A 1 139 ? -9.520 -9.330 20.302 1.00 97.56 139 VAL A N 1
ATOM 1078 C CA . VAL A 1 139 ? -10.692 -8.872 19.536 1.00 97.56 139 VAL A CA 1
ATOM 1079 C C . VAL A 1 139 ? -10.339 -8.728 18.056 1.00 97.56 139 VAL A C 1
ATOM 1081 O O . VAL A 1 139 ? -11.036 -9.262 17.198 1.00 97.56 139 VAL A O 1
ATOM 1084 N N . MET A 1 140 ? -9.214 -8.077 17.729 1.00 98.00 140 MET A N 1
ATOM 1085 C CA . MET A 1 140 ? -8.793 -7.897 16.332 1.00 98.00 140 MET A CA 1
ATOM 1086 C C . MET A 1 140 ? -8.461 -9.219 15.630 1.00 98.00 140 MET A C 1
ATOM 1088 O O . MET A 1 140 ? -8.704 -9.359 14.429 1.00 98.00 140 MET A O 1
ATOM 1092 N N . LYS A 1 141 ? -7.906 -10.194 16.357 1.00 97.69 141 LYS A N 1
ATOM 1093 C CA . LYS A 1 141 ? -7.637 -11.536 15.833 1.00 97.69 141 LYS A CA 1
ATOM 1094 C C . LYS A 1 141 ? -8.942 -12.272 15.534 1.00 97.69 141 LYS A C 1
ATOM 1096 O O . LYS A 1 141 ? -9.092 -12.779 14.424 1.00 97.69 141 LYS A O 1
ATOM 1101 N N . GLN A 1 142 ? -9.885 -12.291 16.475 1.00 97.75 142 GLN A N 1
ATOM 1102 C CA . GLN A 1 142 ? -11.186 -12.932 16.281 1.00 97.75 142 GLN A CA 1
ATOM 1103 C C . GLN A 1 142 ? -11.995 -12.251 15.179 1.00 97.75 142 GLN A C 1
ATOM 1105 O O . GLN A 1 142 ? -12.519 -12.940 14.311 1.00 97.75 142 GLN A O 1
ATOM 1110 N N . PHE A 1 143 ? -12.000 -10.919 15.125 1.00 98.25 143 PHE A N 1
ATOM 1111 C CA . PHE A 1 143 ? -12.660 -10.164 14.062 1.00 98.25 143 PHE A CA 1
ATOM 1112 C C . PHE A 1 143 ? -12.117 -10.539 12.678 1.00 98.25 143 PHE A C 1
ATOM 1114 O O . PHE A 1 143 ? -12.878 -10.815 11.754 1.00 98.25 143 PHE A O 1
ATOM 1121 N N . LYS A 1 144 ? -10.790 -10.638 12.533 1.00 96.94 144 LYS A N 1
ATOM 1122 C CA . LYS A 1 144 ? -10.163 -11.042 11.268 1.00 96.94 144 LYS A CA 1
ATOM 1123 C C . LYS A 1 144 ? -10.506 -12.483 10.865 1.00 96.94 144 LYS A C 1
ATOM 1125 O O . LYS A 1 144 ? -10.628 -12.752 9.672 1.00 96.94 144 LYS A O 1
ATOM 1130 N N . CYS A 1 145 ? -10.623 -13.400 11.825 1.00 97.00 145 CYS A N 1
ATOM 1131 C CA . CYS A 1 145 ? -10.907 -14.814 11.564 1.00 97.00 145 CYS A CA 1
ATOM 1132 C C . CYS A 1 145 ? -12.397 -15.095 11.322 1.00 97.00 145 CYS A C 1
ATOM 1134 O O . CYS A 1 145 ? -12.726 -15.850 10.412 1.00 97.00 145 CYS A O 1
ATOM 1136 N N . ASN A 1 146 ? -13.281 -14.479 12.106 1.00 97.19 146 ASN A N 1
ATOM 1137 C CA . ASN A 1 146 ? -14.711 -14.790 12.134 1.00 97.19 146 ASN A CA 1
ATOM 1138 C C . ASN A 1 146 ? -15.534 -13.832 11.258 1.00 97.19 146 ASN A C 1
ATOM 1140 O O . ASN A 1 146 ? -16.594 -14.206 10.766 1.00 97.19 146 ASN A O 1
ATOM 1144 N N . ASN A 1 147 ? -15.033 -12.616 11.020 1.00 97.12 147 ASN A N 1
ATOM 1145 C CA . ASN A 1 147 ? -15.703 -11.558 10.258 1.00 97.12 147 ASN A CA 1
ATOM 1146 C C . ASN A 1 147 ? -14.767 -10.983 9.178 1.00 97.12 147 ASN A C 1
ATOM 1148 O O . ASN A 1 147 ? -14.639 -9.771 8.998 1.00 97.12 147 ASN A O 1
ATOM 1152 N N . GLY A 1 148 ? -14.089 -11.872 8.444 1.00 96.75 148 GLY A N 1
ATOM 1153 C CA . GLY A 1 148 ? -13.066 -11.502 7.463 1.00 96.75 148 GLY A CA 1
ATOM 1154 C C . GLY A 1 148 ? -13.554 -10.546 6.366 1.00 96.75 148 GLY A C 1
ATOM 1155 O O . GLY A 1 148 ? -12.802 -9.667 5.948 1.00 96.75 148 GLY A O 1
ATOM 1156 N N . GLU A 1 149 ? -14.810 -10.661 5.924 1.00 97.81 149 GLU A N 1
ATOM 1157 C CA . GLU A 1 149 ? -15.394 -9.758 4.921 1.00 97.81 149 GLU A CA 1
ATOM 1158 C C . GLU A 1 149 ? -15.502 -8.316 5.427 1.00 97.81 149 GLU A C 1
ATOM 1160 O O . GLU A 1 149 ? -15.086 -7.387 4.726 1.00 97.81 149 GLU A O 1
ATOM 1165 N N . ASP A 1 150 ? -15.978 -8.137 6.660 1.00 98.06 150 ASP A N 1
ATOM 1166 C CA . ASP A 1 150 ? -16.070 -6.833 7.316 1.00 98.06 150 ASP A CA 1
ATOM 1167 C C . ASP A 1 150 ? -14.682 -6.254 7.593 1.00 98.06 150 ASP A C 1
ATOM 1169 O O . ASP A 1 150 ? -14.454 -5.059 7.391 1.00 98.06 150 ASP A O 1
ATOM 1173 N N . PHE A 1 151 ? -13.722 -7.096 7.990 1.00 98.00 151 PHE A N 1
ATOM 1174 C CA . PHE A 1 151 ? -12.329 -6.682 8.150 1.00 98.00 151 PHE A CA 1
ATOM 1175 C C . PHE A 1 151 ? -11.736 -6.180 6.828 1.00 98.00 151 PHE A C 1
ATOM 1177 O O . PHE A 1 151 ? -11.123 -5.113 6.780 1.00 98.00 151 PHE A O 1
ATOM 1184 N N . LEU A 1 152 ? -11.959 -6.902 5.726 1.00 97.50 152 LEU A N 1
ATOM 1185 C CA . LEU A 1 152 ? -11.513 -6.471 4.403 1.00 97.50 152 LEU A CA 1
ATOM 1186 C C . LEU A 1 152 ? -12.225 -5.192 3.948 1.00 97.50 152 LEU A C 1
ATOM 1188 O O . LEU A 1 152 ? -11.590 -4.336 3.330 1.00 97.50 152 LEU A O 1
ATOM 1192 N N . GLN A 1 153 ? -13.515 -5.033 4.252 1.00 97.94 153 GLN A N 1
ATOM 1193 C CA . GLN A 1 153 ? -14.243 -3.806 3.938 1.00 97.94 153 GLN A CA 1
ATOM 1194 C C . GLN A 1 153 ? -13.697 -2.610 4.723 1.00 97.94 153 GLN A C 1
ATOM 1196 O O . GLN A 1 153 ? -13.483 -1.553 4.134 1.00 97.94 153 GLN A O 1
ATOM 1201 N N . LEU A 1 154 ? -13.383 -2.789 6.007 1.00 98.12 154 LEU A N 1
ATOM 1202 C CA . LEU A 1 154 ? -12.750 -1.768 6.838 1.00 98.12 154 LEU A CA 1
ATOM 1203 C C . LEU A 1 154 ? -11.402 -1.312 6.257 1.00 98.12 154 LEU A C 1
ATOM 1205 O O . LEU A 1 154 ? -11.141 -0.110 6.166 1.00 98.12 154 LEU A O 1
ATOM 1209 N N . LEU A 1 155 ? -10.561 -2.254 5.813 1.00 97.38 155 LEU A N 1
ATOM 1210 C CA . LEU A 1 155 ? -9.290 -1.927 5.160 1.00 97.38 155 LEU A CA 1
ATOM 1211 C C . LEU A 1 155 ? -9.492 -1.206 3.822 1.00 97.38 155 LEU A C 1
ATOM 1213 O O . LEU A 1 155 ? -8.774 -0.249 3.537 1.00 97.38 155 LEU A O 1
ATOM 1217 N N . ARG A 1 156 ? -10.485 -1.607 3.015 1.00 97.38 156 ARG A N 1
ATOM 1218 C CA . ARG A 1 156 ? -10.832 -0.908 1.764 1.00 97.38 156 ARG A CA 1
ATOM 1219 C C . ARG A 1 156 ? -11.299 0.522 2.021 1.00 97.38 156 ARG A C 1
ATOM 1221 O O . ARG A 1 156 ? -10.861 1.439 1.328 1.00 97.38 156 ARG A O 1
ATOM 1228 N N . ASP A 1 157 ? -12.149 0.722 3.022 1.00 97.19 157 ASP A N 1
ATOM 1229 C CA . ASP A 1 157 ? -12.644 2.045 3.397 1.00 97.19 157 ASP A CA 1
ATOM 1230 C C . ASP A 1 157 ? -11.491 2.952 3.847 1.00 97.19 157 ASP A C 1
ATOM 1232 O O . ASP A 1 157 ? -11.424 4.119 3.444 1.00 97.19 157 ASP A O 1
ATOM 1236 N N . PHE A 1 158 ? -10.547 2.412 4.625 1.00 97.25 158 PHE A N 1
ATOM 1237 C CA . PHE A 1 158 ? -9.330 3.126 5.001 1.00 97.25 158 PHE A CA 1
ATOM 1238 C C . PHE A 1 158 ? -8.438 3.436 3.793 1.00 97.25 158 PHE A C 1
ATOM 1240 O O . PHE A 1 158 ? -8.004 4.578 3.644 1.00 97.25 158 PHE A O 1
ATOM 1247 N N . GLU A 1 159 ? -8.229 2.482 2.885 1.00 96.25 159 GLU A N 1
ATOM 1248 C CA . GLU A 1 159 ? -7.436 2.677 1.665 1.00 96.25 159 GLU A CA 1
ATOM 1249 C C . GLU A 1 159 ? -7.990 3.832 0.813 1.00 96.25 159 GLU A C 1
ATOM 1251 O O . GLU A 1 159 ? -7.234 4.665 0.310 1.00 96.25 159 GLU A O 1
ATOM 1256 N N . VAL A 1 160 ? -9.319 3.952 0.709 1.00 96.19 160 VAL A N 1
ATOM 1257 C CA . VAL A 1 160 ? -9.970 5.087 0.036 1.00 96.19 160 VAL A CA 1
ATOM 1258 C C . VAL A 1 160 ? -9.667 6.406 0.751 1.00 96.19 160 VAL A C 1
ATOM 1260 O O . VAL A 1 160 ? -9.410 7.410 0.083 1.00 96.19 160 VAL A O 1
ATOM 1263 N N . LYS A 1 161 ? -9.670 6.447 2.090 1.00 95.44 161 LYS A N 1
ATOM 1264 C CA . LYS A 1 161 ? -9.296 7.667 2.829 1.00 95.44 161 LYS A CA 1
ATOM 1265 C C . LYS A 1 161 ? -7.827 8.018 2.651 1.00 95.44 161 LYS A C 1
ATOM 1267 O O . LYS A 1 161 ? -7.537 9.184 2.407 1.00 95.44 161 LYS A O 1
ATOM 1272 N N . LYS A 1 162 ? -6.937 7.027 2.712 1.00 94.12 162 LYS A N 1
ATOM 1273 C CA . LYS A 1 162 ? -5.495 7.189 2.514 1.00 94.12 162 LYS A CA 1
ATOM 1274 C C . LYS A 1 162 ? -5.183 7.774 1.135 1.00 94.12 162 LYS A C 1
ATOM 1276 O O . LYS A 1 162 ? -4.487 8.777 1.049 1.00 94.12 162 LYS A O 1
ATOM 1281 N N . LYS A 1 163 ? -5.767 7.223 0.064 1.00 93.06 163 LYS A N 1
ATOM 1282 C CA . LYS A 1 163 ? -5.569 7.714 -1.317 1.00 93.06 163 LYS A CA 1
ATOM 1283 C C . LYS A 1 163 ? -6.060 9.144 -1.544 1.00 93.06 163 LYS A C 1
ATOM 1285 O O . LYS A 1 163 ? -5.539 9.840 -2.406 1.00 93.06 163 LYS A O 1
ATOM 1290 N N . ASN A 1 164 ? -7.067 9.573 -0.788 1.00 92.19 164 ASN A N 1
ATOM 1291 C CA . ASN A 1 164 ? -7.625 10.924 -0.868 1.00 92.19 164 ASN A CA 1
ATOM 1292 C C . ASN A 1 164 ? -7.086 11.856 0.230 1.00 92.19 164 ASN A C 1
ATOM 1294 O O . ASN A 1 164 ? -7.611 12.959 0.415 1.00 92.19 164 ASN A O 1
ATOM 1298 N N . TYR A 1 165 ? -6.074 11.416 0.980 1.00 92.06 165 TYR A N 1
ATOM 1299 C CA . TYR A 1 165 ? -5.459 12.212 2.027 1.00 92.06 165 TYR A CA 1
ATOM 1300 C C . TYR A 1 165 ? -4.638 13.345 1.409 1.00 92.06 165 TYR A C 1
ATOM 1302 O O . TYR A 1 165 ? -3.873 13.139 0.471 1.00 92.06 165 TYR A O 1
ATOM 1310 N N . LYS A 1 166 ? -4.814 14.561 1.927 1.00 88.25 166 LYS A N 1
ATOM 1311 C CA . LYS A 1 166 ? -4.104 15.762 1.472 1.00 88.25 166 LYS A CA 1
ATOM 1312 C C . LYS A 1 166 ? -3.307 16.354 2.622 1.00 88.25 166 LYS A C 1
ATOM 1314 O O . LYS A 1 166 ? -3.793 16.319 3.755 1.00 88.25 166 LYS A O 1
ATOM 1319 N N . VAL A 1 167 ? -2.140 16.924 2.314 1.00 79.06 167 VAL A N 1
ATOM 1320 C CA . VAL A 1 167 ? -1.270 17.624 3.280 1.00 79.06 167 VAL A CA 1
ATOM 1321 C C . VAL A 1 167 ? -2.044 18.740 3.979 1.00 79.06 167 VAL A C 1
ATOM 1323 O O . VAL A 1 167 ? -2.092 18.783 5.201 1.00 79.06 167 VAL A O 1
ATOM 1326 N N . GLU A 1 168 ? -2.767 19.550 3.210 1.00 83.44 168 GLU A N 1
ATOM 1327 C CA . GLU A 1 168 ? -3.742 20.507 3.728 1.00 83.44 168 GLU A CA 1
ATOM 1328 C C . GLU A 1 168 ? -5.145 19.917 3.568 1.00 83.44 168 GLU A C 1
ATOM 1330 O O . GLU A 1 168 ? -5.625 19.669 2.457 1.00 83.44 168 GLU A O 1
ATOM 1335 N N . GLY A 1 169 ? -5.810 19.623 4.681 1.00 85.12 169 GLY A N 1
ATOM 1336 C CA . GLY A 1 169 ? -7.125 19.002 4.641 1.00 85.12 169 GLY A CA 1
ATOM 1337 C C . GLY A 1 169 ? -7.839 19.026 5.981 1.00 85.12 169 GLY A C 1
ATOM 1338 O O . GLY A 1 169 ? -7.471 19.752 6.896 1.00 85.12 169 GLY A O 1
ATOM 1339 N N . LYS A 1 170 ? -8.898 18.221 6.082 1.00 87.31 170 LYS A N 1
ATOM 1340 C CA . LYS A 1 170 ? -9.760 18.167 7.269 1.00 87.31 170 LYS A CA 1
ATOM 1341 C C . LYS A 1 170 ? -8.975 17.791 8.525 1.00 87.31 170 LYS A C 1
ATOM 1343 O O . LYS A 1 170 ? -8.092 16.938 8.461 1.00 87.31 170 LYS A O 1
ATOM 1348 N N . GLU A 1 171 ? -9.395 18.338 9.662 1.00 91.38 171 GLU A N 1
ATOM 1349 C CA . GLU A 1 171 ? -8.814 18.086 10.991 1.00 91.38 171 GLU A CA 1
ATOM 1350 C C . GLU A 1 171 ? -8.954 16.633 11.468 1.00 91.38 171 GLU A C 1
ATOM 1352 O O . GLU A 1 171 ? -8.257 16.209 12.386 1.00 91.38 171 GLU A O 1
ATOM 1357 N N . SER A 1 172 ? -9.846 15.848 10.857 1.00 93.25 172 SER A N 1
ATOM 1358 C CA . SER A 1 172 ? -10.003 14.427 11.163 1.00 93.25 172 SER A CA 1
ATOM 1359 C C . SER A 1 172 ? -10.327 13.590 9.931 1.00 93.25 172 SER A C 1
ATOM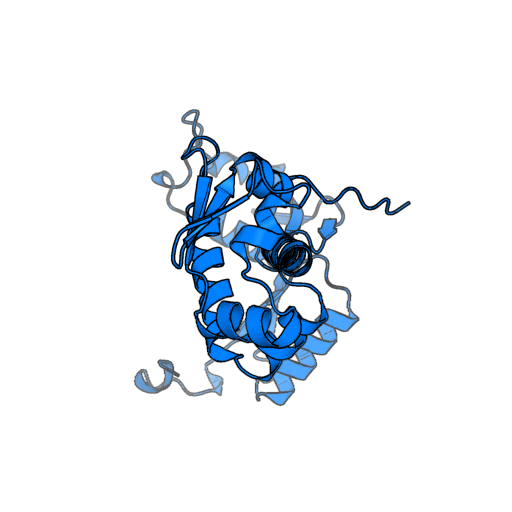 1361 O O . SER A 1 172 ? -10.946 14.048 8.962 1.00 93.25 172 SER A O 1
ATOM 1363 N N . VAL A 1 173 ? -9.927 12.324 10.000 1.00 95.50 173 VAL A N 1
ATOM 1364 C CA . VAL A 1 173 ? -10.343 11.257 9.095 1.00 95.50 173 VAL A CA 1
ATOM 1365 C C . VAL A 1 173 ? -11.450 10.464 9.776 1.00 95.50 173 VAL A C 1
ATOM 1367 O O . VAL A 1 173 ? -11.353 10.114 10.948 1.00 95.50 173 VAL A O 1
ATOM 1370 N N . THR A 1 174 ? -12.528 10.188 9.045 1.00 96.25 174 THR A N 1
ATOM 1371 C CA . THR A 1 174 ? -13.655 9.405 9.560 1.00 96.25 174 THR A CA 1
ATOM 1372 C C . THR A 1 174 ? -13.723 8.057 8.863 1.00 96.25 174 THR A C 1
ATOM 1374 O O . THR A 1 174 ? -13.805 8.016 7.632 1.00 96.25 174 THR A O 1
ATOM 1377 N N . ILE A 1 175 ? -13.752 6.982 9.647 1.00 97.06 175 ILE A N 1
ATOM 1378 C CA . ILE A 1 175 ? -13.910 5.602 9.180 1.00 97.06 175 ILE A CA 1
ATOM 1379 C C . ILE A 1 175 ? -15.182 5.018 9.790 1.00 97.06 175 ILE A C 1
ATOM 1381 O O . ILE A 1 175 ? -15.483 5.258 10.960 1.00 97.06 175 ILE A O 1
ATOM 1385 N N . ARG A 1 176 ? -15.951 4.277 8.992 1.00 96.75 176 ARG A N 1
ATOM 1386 C CA . ARG A 1 176 ? -17.124 3.559 9.487 1.00 96.75 176 ARG A CA 1
ATOM 1387 C C . ARG A 1 176 ? -16.662 2.286 10.193 1.00 96.75 176 ARG A C 1
ATOM 1389 O O . ARG A 1 176 ? -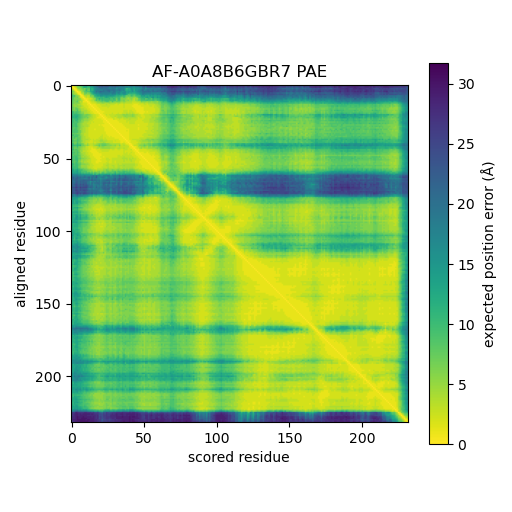15.912 1.512 9.610 1.00 96.75 176 ARG A O 1
ATOM 1396 N N . MET A 1 177 ? -17.083 2.092 11.435 1.00 97.06 177 MET A N 1
ATOM 1397 C CA . MET A 1 177 ? -16.804 0.879 12.192 1.00 97.06 177 MET A CA 1
ATOM 1398 C C . MET A 1 177 ? -17.841 -0.192 11.848 1.00 97.06 177 MET A C 1
ATOM 1400 O O . MET A 1 177 ? -19.039 0.098 11.907 1.00 97.06 177 MET A O 1
ATOM 1404 N N . PRO A 1 178 ? -17.404 -1.410 11.484 1.00 97.31 178 PRO A N 1
ATOM 1405 C CA . PRO A 1 178 ? -18.300 -2.545 11.322 1.00 97.31 178 PRO A CA 1
ATOM 1406 C C . PRO A 1 178 ? -19.036 -2.843 12.629 1.00 97.31 178 PRO A C 1
ATOM 1408 O O . PRO A 1 178 ? -18.420 -2.849 13.696 1.00 97.31 178 PRO A O 1
ATOM 1411 N N . LEU A 1 179 ? -20.342 -3.109 12.539 1.00 96.12 179 LEU A N 1
ATOM 1412 C CA . LEU A 1 179 ? -21.153 -3.454 13.709 1.00 96.12 179 LEU A CA 1
ATOM 1413 C C . LEU A 1 179 ? -20.622 -4.730 14.380 1.00 96.12 179 LEU A C 1
ATOM 1415 O O . LEU A 1 179 ? -20.441 -4.745 15.593 1.00 96.12 179 LEU A O 1
ATOM 1419 N N . SER A 1 180 ? -20.251 -5.723 13.570 1.00 97.38 180 SER A N 1
ATOM 1420 C CA . SER A 1 180 ? -19.619 -6.976 13.993 1.00 97.38 180 SER A CA 1
ATOM 1421 C C . SER A 1 180 ? -18.366 -6.769 14.850 1.00 97.38 180 SER A C 1
ATOM 1423 O O . SER A 1 180 ? -18.163 -7.498 15.813 1.00 97.38 180 SER A O 1
ATOM 1425 N N . LEU A 1 181 ? -17.542 -5.755 14.556 1.00 97.50 181 LEU A N 1
ATOM 1426 C CA . LEU A 1 181 ? -16.372 -5.421 15.378 1.00 97.50 181 LEU A CA 1
ATOM 1427 C C . LEU A 1 181 ? -16.780 -4.810 16.724 1.00 97.50 181 LEU A C 1
ATOM 1429 O O . LEU A 1 181 ? -16.210 -5.154 17.757 1.00 97.50 181 LEU A O 1
ATOM 1433 N N . THR A 1 182 ? -17.745 -3.888 16.722 1.00 95.81 182 THR A N 1
ATOM 1434 C CA . THR A 1 182 ? -18.195 -3.232 17.958 1.00 95.81 182 THR A CA 1
ATOM 1435 C C . THR A 1 182 ? -18.970 -4.177 18.876 1.00 95.81 182 THR A C 1
ATOM 1437 O O . THR A 1 182 ? -18.799 -4.089 20.086 1.00 95.81 182 THR A O 1
ATOM 1440 N N . GLU A 1 183 ? -19.769 -5.091 18.318 1.00 95.88 183 GLU A N 1
ATOM 1441 C CA . GLU A 1 183 ? -20.484 -6.133 19.068 1.00 95.88 183 GLU A CA 1
ATOM 1442 C C . GLU A 1 183 ? -19.497 -7.134 19.667 1.00 95.88 183 GLU A C 1
ATOM 1444 O O . GLU A 1 183 ? -19.505 -7.341 20.876 1.00 95.88 183 GLU A O 1
ATOM 1449 N N . LEU A 1 184 ? -18.551 -7.637 18.864 1.00 96.88 184 LEU A N 1
ATOM 1450 C CA . LEU A 1 184 ? -17.509 -8.547 19.344 1.00 96.88 184 LEU A CA 1
ATOM 1451 C C . LEU A 1 184 ? -16.667 -7.937 20.475 1.00 96.88 184 LEU A C 1
ATOM 1453 O O . LEU A 1 184 ? -16.293 -8.631 21.417 1.00 96.88 184 LEU A O 1
ATOM 1457 N N . PHE A 1 185 ? -16.359 -6.640 20.396 1.00 96.81 185 PHE A N 1
ATOM 1458 C CA . PHE A 1 185 ? -15.654 -5.947 21.473 1.00 96.81 185 PHE A CA 1
ATOM 1459 C C . PHE A 1 185 ? -16.470 -5.937 22.772 1.00 96.81 185 PHE A C 1
ATOM 1461 O O . PHE A 1 185 ? -15.918 -6.214 23.832 1.00 96.81 185 PHE A O 1
ATOM 1468 N N . ILE A 1 186 ? -17.773 -5.642 22.695 1.00 96.00 186 ILE A N 1
ATOM 1469 C CA . ILE A 1 186 ? -18.666 -5.635 23.862 1.00 96.00 186 ILE A CA 1
ATOM 1470 C C . ILE A 1 186 ? -18.774 -7.038 24.465 1.00 96.00 186 ILE A C 1
ATOM 1472 O O . ILE A 1 186 ? -18.689 -7.173 25.683 1.00 96.00 186 ILE A O 1
ATOM 1476 N N . ASP A 1 187 ? -18.902 -8.069 23.630 1.00 95.81 187 ASP A N 1
ATOM 1477 C CA . ASP A 1 187 ? -19.010 -9.460 24.080 1.00 95.81 187 ASP A CA 1
ATOM 1478 C C . ASP A 1 187 ? -17.760 -9.926 24.845 1.00 95.81 187 ASP A C 1
ATOM 1480 O O . ASP A 1 187 ? -17.866 -10.706 25.792 1.00 95.81 187 ASP A O 1
ATOM 1484 N N . ILE A 1 188 ? -16.575 -9.441 24.457 1.00 94.25 188 ILE A N 1
ATOM 1485 C CA . ILE A 1 188 ? -15.294 -9.831 25.064 1.00 94.25 188 ILE A CA 1
ATOM 1486 C C . ILE A 1 188 ? -14.938 -8.957 26.275 1.00 94.25 188 ILE A C 1
ATOM 1488 O O . ILE A 1 188 ? -14.552 -9.476 27.320 1.00 94.25 188 ILE A O 1
ATOM 1492 N N . GLU A 1 189 ? -15.036 -7.634 26.147 1.00 93.56 189 GLU A N 1
ATOM 1493 C CA . GLU A 1 189 ? -14.552 -6.683 27.160 1.00 93.56 189 GLU A CA 1
ATOM 1494 C C . GLU A 1 189 ? -15.655 -6.228 28.131 1.00 93.56 189 GLU A C 1
ATOM 1496 O O . GLU A 1 189 ? -15.366 -5.570 29.132 1.00 93.56 189 GLU A O 1
ATOM 1501 N N . GLY A 1 190 ? -16.926 -6.527 27.842 1.00 91.69 190 GLY A N 1
ATOM 1502 C CA . GLY A 1 190 ? -18.076 -6.187 28.689 1.00 91.69 190 GLY A CA 1
ATOM 1503 C C . GLY A 1 190 ? -18.390 -4.689 28.791 1.00 91.69 190 GLY A C 1
ATOM 1504 O O . GLY A 1 190 ? -19.241 -4.291 29.585 1.00 91.69 190 GLY A O 1
ATOM 1505 N N . SER A 1 191 ? -17.711 -3.841 28.014 1.00 91.44 191 SER A N 1
ATOM 1506 C CA . SER A 1 191 ? -17.912 -2.389 27.974 1.00 91.44 191 SER A CA 1
ATOM 1507 C C . SER A 1 191 ? -17.939 -1.885 26.536 1.00 91.44 191 SER A C 1
ATOM 1509 O O . SER A 1 191 ? -17.412 -2.527 25.629 1.00 91.44 191 SER A O 1
ATOM 1511 N N . ASP A 1 192 ? -18.576 -0.737 26.303 1.00 91.94 192 ASP A N 1
ATOM 1512 C CA . ASP A 1 192 ? -18.630 -0.168 24.963 1.00 91.94 192 ASP A CA 1
ATOM 1513 C C . ASP A 1 192 ? -17.306 0.510 24.568 1.00 91.94 192 ASP A C 1
ATOM 1515 O O . ASP A 1 192 ? -16.556 1.055 25.385 1.00 91.94 192 ASP A O 1
ATOM 1519 N N . VAL A 1 193 ? -17.037 0.507 23.264 1.00 93.25 193 VAL A N 1
ATOM 1520 C CA . VAL A 1 193 ? -15.798 1.033 22.677 1.00 93.25 193 VAL A CA 1
ATOM 1521 C C . VAL A 1 193 ? -15.612 2.528 22.967 1.00 93.25 193 VAL A C 1
ATOM 1523 O O . VAL A 1 193 ? -14.481 2.984 23.136 1.00 93.25 193 VAL A O 1
ATOM 1526 N N . ALA A 1 194 ? -16.690 3.320 23.032 1.00 93.12 194 ALA A N 1
ATOM 1527 C CA . ALA A 1 194 ? -16.574 4.755 23.285 1.00 93.12 194 ALA A CA 1
ATOM 1528 C C . ALA A 1 194 ? -16.102 5.023 24.722 1.00 93.12 194 ALA A C 1
ATOM 1530 O O . ALA A 1 194 ? -15.225 5.867 24.920 1.00 93.12 194 ALA A O 1
ATOM 1531 N N . THR A 1 195 ? -16.602 4.258 25.696 1.00 92.38 195 THR A N 1
ATOM 1532 C CA . THR A 1 195 ? -16.123 4.279 27.086 1.00 92.38 195 THR A CA 1
ATOM 1533 C C . THR A 1 195 ? -14.648 3.877 27.179 1.00 92.38 195 THR A C 1
ATOM 1535 O O . THR A 1 195 ? -13.873 4.551 27.862 1.00 92.38 195 THR A O 1
ATOM 1538 N N . LYS A 1 196 ? -14.222 2.836 26.446 1.00 92.44 196 LYS A N 1
ATOM 1539 C CA . LYS A 1 196 ? -12.805 2.428 26.384 1.00 92.44 196 LYS A CA 1
ATOM 1540 C C . LYS A 1 196 ? -11.905 3.524 25.813 1.00 92.44 196 LYS A C 1
ATOM 1542 O O . LYS A 1 196 ? -10.840 3.796 26.359 1.00 92.44 196 LYS A O 1
ATOM 1547 N N . ILE A 1 197 ? -12.325 4.169 24.724 1.00 93.12 197 ILE A N 1
ATOM 1548 C CA . ILE A 1 197 ? -11.567 5.268 24.116 1.00 93.12 197 ILE A CA 1
ATOM 1549 C C . ILE A 1 197 ? -11.460 6.442 25.093 1.00 93.12 197 ILE A C 1
ATOM 1551 O O . ILE A 1 197 ? -10.367 6.980 25.259 1.00 93.12 197 ILE A O 1
ATOM 1555 N N . ALA A 1 198 ? -12.553 6.802 25.774 1.00 91.94 198 ALA A N 1
ATOM 1556 C CA . ALA A 1 198 ? -12.594 7.923 26.714 1.00 91.94 198 ALA A CA 1
ATOM 1557 C C . ALA A 1 198 ? -11.636 7.759 27.910 1.00 91.94 198 ALA A C 1
ATOM 1559 O O . ALA A 1 198 ? -11.108 8.755 28.407 1.00 91.94 198 ALA A O 1
ATOM 1560 N N . SER A 1 199 ? -11.381 6.520 28.345 1.00 89.44 199 SER A N 1
ATOM 1561 C CA . SER A 1 199 ? -10.427 6.201 29.418 1.00 89.44 199 SER A CA 1
ATOM 1562 C C . SER A 1 199 ? -8.991 5.953 28.935 1.00 89.44 199 SER A C 1
ATOM 1564 O O . SER A 1 199 ? -8.098 5.743 29.756 1.00 89.44 199 SER A O 1
ATOM 1566 N N . SER A 1 200 ? -8.744 5.987 27.622 1.00 90.25 200 SER A N 1
ATOM 1567 C CA . SER A 1 200 ? -7.425 5.760 27.021 1.00 90.25 200 SER A CA 1
ATOM 1568 C C . SER A 1 200 ? -6.655 7.060 26.761 1.00 90.25 200 SER A C 1
ATOM 1570 O O . SER A 1 200 ? -7.230 8.147 26.713 1.00 90.25 200 SER A O 1
ATOM 1572 N N . ILE A 1 201 ? -5.358 6.932 26.464 1.00 88.69 201 ILE A N 1
ATOM 1573 C CA . ILE A 1 201 ? -4.510 8.040 25.982 1.00 88.69 201 ILE A CA 1
ATOM 1574 C C . ILE A 1 201 ? -4.988 8.655 24.655 1.00 88.69 201 ILE A C 1
ATOM 1576 O O . ILE A 1 201 ? -4.505 9.709 24.254 1.00 88.69 201 ILE A O 1
ATOM 1580 N N . LEU A 1 202 ? -5.910 7.991 23.950 1.00 90.31 202 LEU A N 1
ATOM 1581 C CA . LEU A 1 202 ? -6.440 8.442 22.668 1.00 90.31 202 LEU A CA 1
ATOM 1582 C C . LEU A 1 202 ? -7.701 9.307 22.817 1.00 90.31 202 LEU A C 1
ATOM 1584 O O . LEU A 1 202 ? -8.220 9.757 21.804 1.00 90.31 202 LEU A O 1
ATOM 1588 N N . ASN A 1 203 ? -8.208 9.565 24.026 1.00 90.44 203 ASN A N 1
ATOM 1589 C CA . ASN A 1 203 ? -9.500 10.236 24.240 1.00 90.44 203 ASN A CA 1
ATOM 1590 C C . ASN A 1 203 ? -9.635 11.634 23.588 1.00 90.44 203 ASN A C 1
ATOM 1592 O O . ASN A 1 203 ? -10.730 12.010 23.169 1.00 90.44 203 ASN A O 1
ATOM 1596 N N . GLU A 1 204 ? -8.539 12.383 23.458 1.00 92.44 204 GLU A N 1
ATOM 1597 C CA . GLU A 1 204 ? -8.497 13.696 22.800 1.00 92.44 204 GLU A CA 1
ATOM 1598 C C . GLU A 1 204 ? -8.341 13.599 21.276 1.00 92.44 204 GLU A C 1
ATOM 1600 O O . GLU A 1 204 ? -8.682 14.531 20.547 1.00 92.44 204 GLU A O 1
ATOM 1605 N N . THR A 1 205 ? -7.829 12.474 20.771 1.00 95.12 205 THR A N 1
ATOM 1606 C CA . THR A 1 205 ? -7.410 12.318 19.368 1.00 95.12 205 THR A CA 1
ATOM 1607 C C . THR A 1 205 ? -8.243 11.309 18.587 1.00 95.12 205 THR A C 1
ATOM 1609 O O . THR A 1 205 ? -8.241 11.323 17.358 1.00 95.12 205 THR A O 1
ATOM 1612 N N . VAL A 1 206 ? -9.000 10.456 19.267 1.00 96.50 206 VAL A N 1
ATOM 1613 C CA . VAL A 1 206 ? -9.885 9.461 18.677 1.00 96.50 206 VAL A CA 1
ATOM 1614 C C . VAL A 1 206 ? -11.231 9.534 19.380 1.00 96.50 206 VAL A C 1
ATOM 1616 O O . VAL A 1 206 ? -11.318 9.619 20.600 1.00 96.50 206 VAL A O 1
ATOM 1619 N N . ARG A 1 207 ? -12.314 9.487 18.605 1.00 95.44 207 ARG A N 1
ATOM 1620 C CA . ARG A 1 207 ? -13.673 9.470 19.150 1.00 95.44 207 ARG A CA 1
ATOM 1621 C C . ARG A 1 207 ? -14.572 8.572 18.325 1.00 95.44 207 ARG A C 1
ATOM 1623 O O . ARG A 1 207 ? -14.696 8.768 17.118 1.00 95.44 207 ARG A O 1
ATOM 1630 N N . LEU A 1 208 ? -15.277 7.658 18.980 1.00 95.00 208 LEU A N 1
ATOM 1631 C CA . LEU A 1 208 ? -16.366 6.911 18.361 1.00 95.00 208 LEU A CA 1
ATOM 1632 C C . LEU A 1 208 ? -17.694 7.638 18.610 1.00 95.00 208 LEU A C 1
ATOM 1634 O O . LEU A 1 208 ? -18.047 7.933 19.749 1.00 95.00 208 LEU A O 1
ATOM 1638 N N . LYS A 1 209 ? -18.438 7.953 17.545 1.00 93.06 209 LYS A N 1
ATOM 1639 C CA . LYS A 1 209 ? -19.805 8.488 17.640 1.00 93.06 209 LYS A CA 1
ATOM 1640 C C . LYS A 1 209 ? -20.704 7.725 16.677 1.00 93.06 209 LYS A C 1
ATOM 1642 O O . LYS A 1 209 ? -20.543 7.850 15.463 1.00 93.06 209 LYS A O 1
ATOM 1647 N N . ARG A 1 210 ? -21.685 6.997 17.223 1.00 90.69 210 ARG A N 1
ATOM 1648 C CA . ARG A 1 210 ? -22.476 6.002 16.475 1.00 90.69 210 ARG A CA 1
ATOM 1649 C C . ARG A 1 210 ? -21.529 4.976 15.834 1.00 90.69 210 ARG A C 1
ATOM 1651 O O . ARG A 1 210 ? -20.646 4.475 16.513 1.00 90.69 210 ARG A O 1
ATOM 1658 N N . ASP A 1 211 ? -21.657 4.737 14.536 1.00 93.12 211 ASP A N 1
ATOM 1659 C CA . ASP A 1 211 ? -20.827 3.828 13.747 1.00 93.12 211 ASP A CA 1
ATOM 1660 C C . ASP A 1 211 ? -19.588 4.506 13.136 1.00 93.12 211 ASP A C 1
ATOM 1662 O O . ASP A 1 211 ? -18.972 3.960 12.226 1.00 93.12 211 ASP A O 1
ATOM 1666 N N . LYS A 1 212 ? -19.218 5.718 13.570 1.00 96.38 212 LYS A N 1
ATOM 1667 C CA . LYS A 1 212 ? -18.120 6.490 12.968 1.00 96.38 212 LYS A CA 1
ATOM 1668 C C . LYS A 1 212 ? -16.986 6.723 13.951 1.00 96.38 212 LYS A C 1
ATOM 1670 O O . LYS A 1 212 ? -17.164 7.420 14.952 1.00 96.38 212 LYS A O 1
ATOM 1675 N N . LEU A 1 213 ? -15.811 6.200 13.610 1.00 97.25 213 LEU A N 1
ATOM 1676 C CA . LEU A 1 213 ? -14.550 6.497 14.272 1.00 97.25 213 LEU A CA 1
ATOM 1677 C C . LEU A 1 213 ? -13.944 7.754 13.652 1.00 97.25 213 LEU A C 1
ATOM 1679 O O . LEU A 1 213 ? -13.615 7.782 12.465 1.00 97.25 213 LEU A O 1
ATOM 1683 N N . TYR A 1 214 ? -13.824 8.801 14.455 1.00 97.06 214 TYR A N 1
ATOM 1684 C CA . TYR A 1 214 ? -13.136 10.037 14.115 1.00 97.06 214 TYR A CA 1
ATOM 1685 C C . TYR A 1 214 ? -11.705 9.929 14.624 1.00 97.06 214 TYR A C 1
ATOM 1687 O O . TYR A 1 214 ? -11.502 9.733 15.817 1.00 97.06 214 TYR A O 1
ATOM 1695 N N . ILE A 1 215 ? -10.739 10.056 13.721 1.00 96.62 215 ILE A N 1
ATOM 1696 C CA . ILE A 1 215 ? -9.308 9.973 14.002 1.00 96.62 215 ILE A CA 1
ATOM 1697 C C . ILE A 1 215 ? -8.722 11.346 13.693 1.00 96.62 215 ILE A C 1
ATOM 1699 O O . ILE A 1 215 ? -8.854 11.831 12.566 1.00 96.62 215 ILE A O 1
ATOM 1703 N N . ALA A 1 216 ? -8.117 11.993 14.682 1.00 95.81 216 ALA A N 1
ATOM 1704 C CA . ALA A 1 216 ? -7.463 13.278 14.507 1.00 95.81 216 ALA 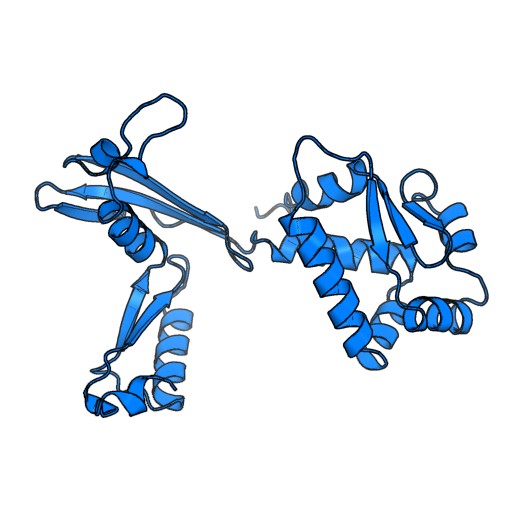A CA 1
ATOM 1705 C C . ALA A 1 216 ? -6.372 13.177 13.440 1.00 95.81 216 ALA A C 1
ATOM 1707 O O . ALA A 1 216 ? -5.652 12.180 13.338 1.00 95.81 216 ALA A O 1
ATOM 1708 N N . ARG A 1 217 ? -6.236 14.242 12.652 1.00 93.31 217 ARG A N 1
ATOM 1709 C CA . ARG A 1 217 ? -5.219 14.366 11.608 1.00 93.31 217 ARG A CA 1
ATOM 1710 C C . ARG A 1 217 ? -3.811 14.101 12.142 1.00 93.31 217 ARG A C 1
ATOM 1712 O O . ARG A 1 217 ? -3.076 13.373 11.495 1.00 93.31 217 ARG A O 1
ATOM 1719 N N . SER A 1 218 ? -3.489 14.562 13.350 1.00 92.81 218 SER A N 1
ATOM 1720 C CA . SER A 1 218 ? -2.191 14.317 13.996 1.00 92.81 218 SER A CA 1
ATOM 1721 C C . SER A 1 218 ? -1.844 12.828 14.146 1.00 92.81 218 SER A C 1
ATOM 1723 O O . SER A 1 218 ? -0.688 12.449 13.980 1.00 92.81 218 SER A O 1
ATOM 1725 N N . ILE A 1 219 ? -2.828 11.963 14.417 1.00 93.19 219 ILE A N 1
ATOM 1726 C CA . ILE A 1 219 ? -2.621 10.507 14.480 1.00 93.19 219 ILE A CA 1
ATOM 1727 C C . ILE A 1 219 ? -2.368 9.943 13.082 1.00 93.19 219 ILE A C 1
ATOM 1729 O O . ILE A 1 219 ? -1.454 9.145 12.897 1.00 93.19 219 ILE A O 1
ATOM 1733 N N . VAL A 1 220 ? -3.145 10.387 12.093 1.00 93.06 220 VAL A N 1
ATOM 1734 C CA . VAL A 1 220 ? -2.991 9.930 10.707 1.00 93.06 220 VAL A CA 1
ATOM 1735 C C . VAL A 1 220 ? -1.657 10.388 10.122 1.00 93.06 220 VAL A C 1
ATOM 1737 O O . VAL A 1 220 ? -0.992 9.585 9.482 1.00 93.06 220 VAL A O 1
ATOM 1740 N N . ASP A 1 221 ? -1.217 11.617 10.394 1.00 92.25 221 ASP A N 1
ATOM 1741 C CA . ASP A 1 221 ? 0.100 12.129 9.994 1.00 92.25 221 ASP A CA 1
ATOM 1742 C C . ASP A 1 221 ? 1.229 11.264 10.572 1.00 92.25 221 ASP A C 1
ATOM 1744 O O . ASP A 1 221 ? 2.176 10.919 9.866 1.00 92.25 221 ASP A O 1
ATOM 1748 N N . ASN A 1 222 ? 1.093 10.806 11.821 1.00 90.75 222 ASN A N 1
ATOM 1749 C CA . ASN A 1 222 ? 2.064 9.896 12.431 1.00 90.75 222 ASN A CA 1
ATOM 1750 C C . ASN A 1 222 ? 2.170 8.542 11.712 1.00 90.75 222 ASN A C 1
ATOM 1752 O O . ASN A 1 222 ? 3.231 7.916 11.777 1.00 90.75 222 ASN A O 1
ATOM 1756 N N . PHE A 1 223 ? 1.135 8.102 10.985 1.00 91.75 223 PHE A N 1
ATOM 1757 C CA . PHE A 1 223 ? 1.223 6.891 10.161 1.00 91.75 223 PHE A CA 1
ATOM 1758 C C . PHE A 1 223 ? 2.230 7.043 9.013 1.00 91.75 223 PHE A C 1
ATOM 1760 O O . PHE A 1 223 ? 2.778 6.042 8.560 1.00 91.75 223 PHE A O 1
ATOM 1767 N N . PHE A 1 224 ? 2.497 8.275 8.567 1.00 85.88 224 PHE A N 1
ATOM 1768 C CA . PHE A 1 224 ? 3.458 8.585 7.504 1.00 85.88 224 PHE A CA 1
ATOM 1769 C C . PHE A 1 224 ? 4.866 8.901 8.036 1.00 85.88 224 PHE A C 1
ATOM 1771 O O . PHE A 1 224 ? 5.826 8.862 7.272 1.00 85.88 224 PHE A O 1
ATOM 1778 N N . LEU A 1 225 ? 5.006 9.221 9.329 1.00 78.69 225 LEU A N 1
ATOM 1779 C CA . LEU A 1 225 ? 6.261 9.713 9.917 1.00 78.69 225 LEU A CA 1
ATOM 1780 C C . LEU A 1 225 ? 7.113 8.624 10.591 1.00 78.69 225 LEU A C 1
ATOM 1782 O O . LEU A 1 225 ? 8.305 8.830 10.822 1.00 78.69 225 LEU A O 1
ATOM 1786 N N . ARG A 1 226 ? 6.545 7.459 10.929 1.00 58.41 226 ARG A N 1
ATOM 1787 C CA . ARG A 1 226 ? 7.275 6.397 11.645 1.00 58.41 226 ARG A CA 1
ATOM 1788 C C . ARG A 1 226 ? 7.855 5.344 10.702 1.00 58.41 226 ARG A C 1
ATOM 1790 O O . ARG A 1 226 ? 7.153 4.418 10.327 1.00 58.41 226 ARG A O 1
ATOM 1797 N N . ASN A 1 227 ? 9.159 5.451 10.427 1.00 47.34 227 ASN A N 1
ATOM 1798 C CA . ASN A 1 227 ? 10.064 4.329 10.118 1.00 47.34 227 ASN A CA 1
ATOM 1799 C C . ASN A 1 227 ? 11.542 4.720 10.371 1.00 47.34 227 ASN A C 1
ATOM 1801 O O . ASN A 1 227 ? 12.394 4.619 9.497 1.00 47.34 227 ASN A O 1
ATOM 1805 N N . HIS A 1 228 ? 11.870 5.150 11.594 1.00 42.09 228 HIS A N 1
ATOM 1806 C CA . HIS A 1 228 ? 13.249 5.089 12.103 1.00 42.09 228 HIS A CA 1
ATOM 1807 C C . HIS A 1 228 ? 13.381 3.943 13.110 1.00 42.09 228 HIS A C 1
ATOM 1809 O O . HIS A 1 228 ? 13.790 4.128 14.256 1.00 42.09 228 HIS A O 1
ATOM 1815 N N . THR A 1 229 ? 13.030 2.727 12.698 1.00 38.47 229 THR A N 1
AT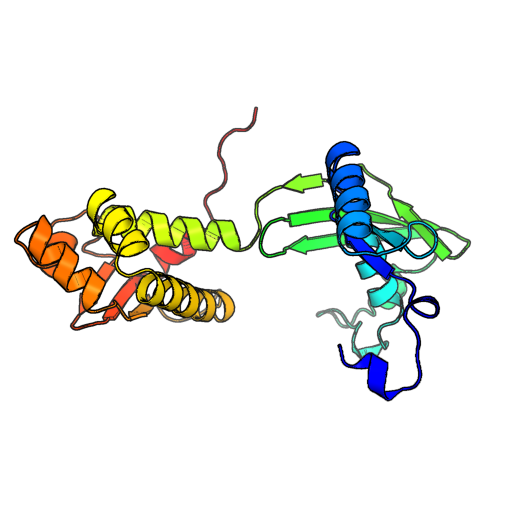OM 1816 C CA . THR A 1 229 ? 13.662 1.552 13.296 1.00 38.47 229 THR A CA 1
ATOM 1817 C C . THR A 1 229 ? 15.108 1.560 12.822 1.00 38.47 229 THR A C 1
ATOM 1819 O O . THR A 1 229 ? 15.387 1.432 11.633 1.00 38.47 229 THR A O 1
ATOM 1822 N N . LYS A 1 230 ? 16.017 1.807 13.768 1.00 34.50 230 LYS A N 1
ATOM 1823 C CA . LYS A 1 230 ? 17.466 1.690 13.618 1.00 34.50 230 LYS A CA 1
ATOM 1824 C C . LYS A 1 230 ? 17.813 0.369 12.924 1.00 34.50 230 LYS A C 1
ATOM 1826 O O . LYS A 1 230 ? 17.845 -0.669 13.576 1.00 34.50 230 LYS A O 1
ATOM 1831 N N . TYR A 1 231 ? 18.098 0.417 11.631 1.00 30.77 231 TYR A N 1
ATOM 1832 C CA . TYR A 1 231 ? 18.990 -0.551 11.014 1.00 30.77 231 TYR A CA 1
ATOM 1833 C C . TYR A 1 231 ? 20.373 0.094 11.050 1.00 30.77 231 TYR A C 1
ATOM 1835 O O . TYR A 1 231 ? 20.675 0.989 10.262 1.00 30.77 231 TYR A O 1
ATOM 1843 N N . HIS A 1 232 ? 21.121 -0.265 12.096 1.00 33.66 232 HIS A N 1
ATOM 1844 C CA . HIS A 1 232 ? 22.576 -0.165 12.115 1.00 33.66 232 HIS A CA 1
ATOM 1845 C C . HIS A 1 232 ? 23.154 -1.280 11.247 1.00 33.66 232 HIS A C 1
ATOM 1847 O O . HIS A 1 232 ? 22.555 -2.381 11.260 1.00 33.66 232 HIS A O 1
#

Solvent-accessible surface area (backbone atoms only — not comparable to full-atom values): 13505 Å² total; per-residue (Å²): 124,82,58,67,80,73,77,55,52,78,88,75,54,70,46,75,43,73,40,68,70,75,59,52,71,67,60,54,47,52,50,52,57,51,39,44,76,75,68,46,53,71,96,35,51,48,79,42,40,40,60,56,55,51,51,58,51,60,71,70,52,60,70,87,81,29,54,43,100,84,70,49,60,49,66,66,53,64,38,64,75,24,68,49,72,41,76,46,75,43,53,61,37,27,44,38,38,39,35,29,24,36,87,88,66,50,81,41,76,75,48,85,54,44,67,48,80,69,8,58,48,52,39,52,49,42,54,53,50,52,48,32,71,75,60,31,65,65,46,52,50,50,37,49,71,78,39,42,69,58,47,51,47,45,51,50,57,48,49,56,50,59,77,68,60,54,97,81,65,70,71,52,49,77,45,69,53,55,65,71,54,57,50,49,38,28,74,71,70,75,47,58,68,49,63,55,34,62,77,39,97,44,39,91,45,37,46,60,56,90,56,35,38,37,35,26,37,73,63,57,52,48,38,76,68,71,80,81,75,86,81,126

Nearest PDB structures (foldseek):
  5oow-assembly2_B  TM=7.037E-01  e=1.654E-04  Escherichia coli K-12
  6ixw-assembly3_A  TM=6.834E-01  e=6.002E-04  Clostridium botulinum Prevot_594
  5hex-assembly1_A  TM=3.095E-01  e=8.650E-02  Homo sapiens
  5hfu-assembly1_A  TM=2.693E-01  e=6.767E-02  Homo sapiens
  5mmm-assembly1_w  TM=3.867E-01  e=6.164E-01  Spinacia oleracea

Radius of gyration: 23.67 Å; Cα contacts (8 Å, |Δi|>4): 283; chains: 1; bounding box: 48×49×63 Å

Organism: Mytilus galloprovincialis (NCBI:txid29158)

Foldseek 3Di:
DPCVVVVDDPVNAADEAEDALPDDPVVVVVVLVVCVVVPNDPVRYDYDYPQQVVVVVVLVDDQVVQQPPVRDGNNVCQPAQHKDWDWDAAAQKTKIFIWGQHPVSDIDTPDRIDMDRLHVVLLLVLVLVVVCVQQNPVLSVCCCVVVVVQVVVQSVQVVVCVVVDDPDDDQWDKGFADPSSQVSSCVPVVDGSQVSCCPDPCNVAWGDDPRIIIGGPVSSVVSNVDDPPDPD

=== Feature glossary ===
Reading guide. The protein is described through the following features:

Foldseek 3Di. A 3Di character summarizes, for each residue, the relative orientation of the Cα frame of its nearest spatial neighbor. Because it encodes fold topology rather than chemistry, 3Di alignments detect remote structural similarity that sequence alignment misses.

Contact-map, Ramachandran, and PAE plots. Plot images: a contact map (which residues are close in 3D, as an N×N binary image), a Ramachandran scatter (backbone torsion angles, revealing secondary-structure composition at a glance), and — for AlphaFold structures — a PAE heatmap (pairwise prediction confidence).

Radius of gyration, Cα contacts, bounding box. Radius of gyration (Rg) is the root-mean-square distance of Cα atoms from their centroid — a single number for overall size and compactness. A globular domain of N residues has Rg ≈ 2.2·N^0.38 Å; an extended or disordered chain has a much larger Rg. The Cα contact count is the number of residue pairs whose Cα atoms are within 8 Å and are more than four positions apart in sequence — a standard proxy for tertiary packing density. The bounding box is the smallest axis-aligned box enclosing all Cα atoms.

Secondary structure (8-state, DSSP). Eight-state secondary structure (DSSP): H is the canonical α-helix, G the tighter 3₁₀-helix, I the wider π-helix; E/B are β-structure, T and S are turns and bends, and '-' is everything else. DSSP derives these from the pattern of main-chain N–H···O=C hydrogen bonds, not from the sequence.

B-factor. B-factor (Debye–Waller factor) reflects atomic displacement in the crystal lattice. It is an experimental observable (units Å²), not a prediction; low values mean the atom is pinned down, high values mean it moves or is heterogeneous across the crystal.

pLDDT. pLDDT is the predicted lDDT-Cα score: AlphaFold's confidence that the local environment of each residue (all inter-atomic distances within 15 Å) is correctly placed. It is a per-residue number between 0 and 100, with higher meaning more reliable.

Nearest PDB structures. Nearest PDB neighbors are the top structural matches found by Foldseek when searching this structure against the entire Protein Data Bank. Each hit reports a TM-score (0 to 1; >0.5 almost always implies the same fold) and an E-value. These are *structural* homologs — they may share no detectable sequence similarity.

Solvent-accessible surface area. Accessible surface area quantifies burial. A residue with SASA near zero is packed into the hydrophobic core; one with SASA >100 Å² sits on the surface. Computed here via the Shrake–Rupley numerical algorithm with a 1.4 Å probe.

Rendered structure images. Structure images are PyMOL renders from six orthogonal camera directions. Cartoon representation draws helices as coils and strands as arrows; sticks shows the backbone as bonds; surface shows the solvent-excluded envelope. Rainbow coloring maps sequence position to hue (blue→red, N→C); chain coloring assigns a distinct color per polypeptide.

Backbone torsions (φ/ψ). φ (phi) and ψ (psi) are the two rotatable backbone dihedrals per residue: φ is the C(i-1)–N–Cα–C torsion, ψ is the N–Cα–C–N(i+1) torsion, both in degrees on (−180°, 180°]. α-helical residues cluster near (−60°, −45°); β-strand residues near (−120°, +130°). A Ramachandran plot is simply a scatter of (φ, ψ) for every residue.

Predicted aligned error. Predicted Aligned Error (PAE) is an AlphaFold confidence matrix: entry (i, j) is the expected error in the position of residue j, i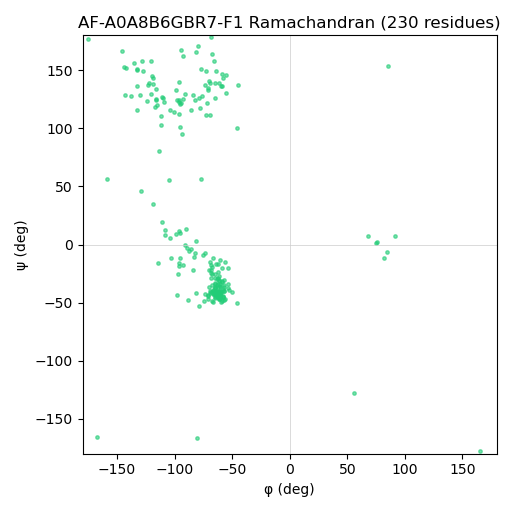n ångströms, when the prediction is superimposed on the true structure at residue i. Low PAE within a block of residues means that block is internally rigid and well-predicted; high PAE between two blocks means their relative placement is uncertain even if each block individually is confident.

mmCIF coordinates. Structure coordinates are given as an mmCIF _atom_site loop: one row per atom with element, residue name, chain id, sequence number, and x/y/z position in Å. Only the four main-chain atoms per residue are included here; side chains are omitted to keep the record compact.

InterPro / GO / CATH / organism. Database cross-references. InterPro integrates a dozen domain/family signature databases into unified entries with residue-range hits. GO terms attach function/process/location labels with evidence codes. CATH codes position the fold in a four-level structural taxonomy. Organism is the NCBI-taxonomy species name.

Secondary structure (3-state, P-SEA). SS3 is a coarse helix/strand/coil call (letters a/b/c) made by the P-SEA algorithm from inter-Cα distances and dihedrals. It is less detailed than DSSP but needs only Cα positions.

Sequence. Sequence gives the chain of amino acids in standard one-letter code (A=alanine, C=cysteine, …, Y=tyrosine), read N→C. It is the only feature that is directly encoded by the gene; all structural features are derived from the folded form of this sequence.